Protein AF-A0A7S0NI97-F1 (afdb_monomer_lite)

Foldseek 3Di:
DDDDPPPVPDDPDPPPDQDFDDDVPDLLLLLLVLLLLLLVLLLQLLVLQFFPVQVVDLVSVVPRHLVSNVRSLVSNLSSLVSLLVVLVCCLVDDPDPVCLVVVCVVQVLFDDDDPDTFGDQRPDDDQGPDPPDPDDPPDVVVRVVCVDPVSSSVVVRVRCVVRPPLLNLLSVLSNVLSVLLSQLSVLQVLQSVVSVCCSPVDCVRPPDDPVNCCVRHQPSQLSSLVSQLVSLLSNLCSQVVHNDDDPDDDDLSNLLSVLSNLLSVLSNQLSDDDDLVVLCVVCVVPPRTHSNNVSSVSRRNVSSVSSNVSSSSSSSVVSVVVVVVVVVVVVVVVVVVVVVVVVPPPDD

Radius of gyration: 26.74 Å; chains: 1; bounding box: 65×45×93 Å

pLDDT: mean 77.55, std 21.72, range [31.81, 98.25]

Organism: Micromonas pusilla (NCBI:txid38833)

Secondary structure (DSSP, 8-state):
---SSSTTTT-------------TT-HHHHHHHHHHHHHHHHHHHHHHTTBHHHHHSHHHIIIIIIHHHHHHHHHHHHHHHHHHHHHHHHHHSPPPHHHHHHHHHHTT--EEETTEEE-----S-TTSSSSS-S----SHHHHTT--SHHHHHHHHHHHHHHH-HHHHHHHHHHHHHHHHHHHHHHHHHHHHHHHHHHHHHHHHHS---HHHHIIIIIHHHHHHHHHHHHHHHHHHHHHHT-SSPPSS--SHHHHHHHHHHHHHHHHHHHTSPPPHHHHHHHHTTSTTB-TTTHHIIIIIIHHHHHHHHHHHHHHHHHHHHHHHHHHHHHHHHHHHHHHHHHTTSS--

Structure (mmCIF, N/CA/C/O backbone):
data_AF-A0A7S0NI97-F1
#
_entry.id   AF-A0A7S0NI97-F1
#
loop_
_atom_site.group_PDB
_atom_site.id
_atom_site.type_symbol
_atom_site.label_atom_id
_atom_site.label_alt_id
_atom_site.label_comp_id
_atom_site.label_asym_id
_atom_site.label_entity_id
_atom_site.label_seq_id
_atom_site.pdbx_PDB_ins_code
_atom_site.Cartn_x
_atom_site.Cartn_y
_atom_site.Cartn_z
_atom_site.occupancy
_atom_site.B_iso_or_equiv
_atom_site.auth_seq_id
_atom_site.auth_comp_id
_atom_site.auth_asym_id
_atom_site.auth_atom_id
_atom_site.pdbx_PDB_model_num
ATOM 1 N N . ASP A 1 1 ? 22.851 26.887 -41.143 1.00 47.03 1 ASP A N 1
ATOM 2 C CA . ASP A 1 1 ? 23.477 26.498 -39.860 1.00 47.03 1 ASP A CA 1
ATOM 3 C C . ASP A 1 1 ? 22.814 27.121 -38.632 1.00 47.03 1 ASP A C 1
ATOM 5 O O . ASP A 1 1 ? 23.468 27.365 -37.626 1.00 47.03 1 ASP A O 1
ATOM 9 N N . HIS A 1 2 ? 21.494 27.302 -38.673 1.00 48.66 2 HIS A N 1
ATOM 10 C CA . HIS A 1 2 ? 20.658 27.697 -37.541 1.00 48.66 2 HIS A CA 1
ATOM 11 C C . HIS A 1 2 ? 19.305 26.981 -37.667 1.00 48.66 2 HIS A C 1
ATOM 13 O O . HIS A 1 2 ? 18.900 26.697 -38.794 1.00 48.66 2 HIS A O 1
ATOM 19 N N . ASP A 1 3 ? 18.671 26.737 -36.515 1.00 40.38 3 ASP A N 1
ATOM 20 C CA . ASP A 1 3 ? 17.249 26.389 -36.311 1.00 40.38 3 ASP A CA 1
ATOM 21 C C . ASP A 1 3 ? 16.830 24.914 -36.135 1.00 40.38 3 ASP A C 1
ATOM 23 O O . ASP A 1 3 ? 15.856 24.492 -36.743 1.00 40.38 3 ASP A O 1
ATOM 27 N N . ASP A 1 4 ? 17.461 24.155 -35.225 1.00 46.88 4 ASP A N 1
ATOM 28 C CA . ASP A 1 4 ? 16.858 22.903 -34.691 1.00 46.88 4 ASP A CA 1
ATOM 29 C C . ASP A 1 4 ? 16.666 22.887 -33.151 1.00 46.88 4 ASP A C 1
ATOM 31 O O . ASP A 1 4 ? 16.148 21.917 -32.601 1.00 46.88 4 ASP A O 1
ATOM 35 N N . ASP A 1 5 ? 17.021 23.961 -32.430 1.00 48.59 5 ASP A N 1
ATOM 36 C CA . ASP A 1 5 ? 16.966 24.006 -30.951 1.00 48.59 5 ASP A CA 1
ATOM 37 C C . ASP A 1 5 ? 15.702 24.678 -30.362 1.00 48.59 5 ASP A C 1
ATOM 39 O O . ASP A 1 5 ? 15.541 24.724 -29.139 1.00 48.59 5 ASP A O 1
ATOM 43 N N . ASP A 1 6 ? 14.779 25.191 -31.186 1.00 45.88 6 ASP A N 1
ATOM 44 C CA . ASP A 1 6 ? 13.609 25.952 -30.700 1.00 45.88 6 ASP A CA 1
ATOM 45 C C . ASP A 1 6 ? 12.295 25.148 -30.588 1.00 45.88 6 ASP A C 1
ATOM 47 O O . ASP A 1 6 ? 11.313 25.655 -30.039 1.00 45.88 6 ASP A O 1
ATOM 51 N N . ASP A 1 7 ? 12.261 23.872 -30.990 1.00 47.66 7 ASP A N 1
ATOM 52 C CA . ASP A 1 7 ? 11.005 23.096 -31.048 1.00 47.66 7 ASP A CA 1
ATOM 53 C C . ASP A 1 7 ? 10.604 22.410 -29.717 1.00 47.66 7 ASP A C 1
ATOM 55 O O . ASP A 1 7 ? 9.499 21.885 -29.562 1.00 47.66 7 ASP A O 1
ATOM 59 N N . ASP A 1 8 ? 11.463 22.458 -28.691 1.00 47.50 8 ASP A N 1
ATOM 60 C CA . ASP A 1 8 ? 11.150 21.916 -27.357 1.00 47.50 8 ASP A CA 1
ATOM 61 C C . ASP A 1 8 ? 10.457 22.933 -26.423 1.00 47.50 8 ASP A C 1
ATOM 63 O O . ASP A 1 8 ? 9.986 22.569 -25.339 1.00 47.50 8 ASP A O 1
ATOM 67 N N . ARG A 1 9 ? 10.334 24.209 -26.824 1.00 44.94 9 ARG A N 1
ATOM 68 C CA . ARG A 1 9 ? 9.863 25.299 -25.942 1.00 44.94 9 ARG A CA 1
ATOM 69 C C . ARG A 1 9 ? 8.350 25.516 -25.885 1.00 44.94 9 ARG A C 1
ATOM 71 O O . ARG A 1 9 ? 7.898 26.308 -25.060 1.00 44.94 9 ARG A O 1
ATOM 78 N N . ALA A 1 10 ? 7.551 24.802 -26.677 1.00 43.19 10 ALA A N 1
ATOM 79 C CA . ALA A 1 10 ? 6.102 25.026 -26.745 1.00 43.19 10 ALA A CA 1
ATOM 80 C C . ALA A 1 10 ? 5.252 23.766 -26.529 1.00 43.19 10 ALA A C 1
ATOM 82 O O . ALA A 1 10 ? 4.116 23.698 -27.000 1.00 43.19 10 ALA A O 1
ATOM 83 N N . ARG A 1 11 ? 5.745 22.753 -25.800 1.00 50.72 11 ARG A N 1
ATOM 84 C CA . ARG A 1 11 ? 4.844 21.674 -25.371 1.00 50.72 11 ARG A CA 1
ATOM 85 C C . ARG A 1 11 ? 3.891 22.240 -24.313 1.00 50.72 11 ARG A C 1
ATOM 87 O O . ARG A 1 11 ? 4.368 22.643 -23.251 1.00 50.72 11 ARG A O 1
ATOM 94 N N . PRO A 1 12 ? 2.569 22.288 -24.575 1.00 50.31 12 PRO A N 1
ATOM 95 C CA . PRO A 1 12 ? 1.609 22.749 -23.581 1.00 50.31 12 PRO A CA 1
ATOM 96 C C . PRO A 1 12 ? 1.782 21.923 -22.302 1.00 50.31 12 PRO A C 1
ATOM 98 O O . PRO A 1 12 ? 2.199 20.759 -22.396 1.00 50.31 12 PRO A O 1
ATOM 101 N N . PRO A 1 13 ? 1.487 22.492 -21.115 1.00 54.94 13 PRO A N 1
ATOM 102 C CA . PRO A 1 13 ? 1.558 21.745 -19.868 1.00 54.94 13 PRO A CA 1
ATOM 103 C C . PRO A 1 13 ? 0.791 20.443 -20.072 1.00 54.94 13 PRO A C 1
ATOM 105 O O . PRO A 1 13 ? -0.404 20.466 -20.375 1.00 54.94 13 PRO A O 1
ATOM 108 N N . ARG A 1 14 ? 1.506 19.311 -20.015 1.00 59.03 14 ARG A N 1
ATOM 109 C CA . ARG A 1 14 ? 0.897 17.995 -20.189 1.00 59.03 14 ARG A CA 1
ATOM 110 C C . ARG A 1 14 ? -0.131 17.864 -19.080 1.00 59.03 14 ARG A C 1
ATOM 112 O O . ARG A 1 14 ? 0.229 17.659 -17.924 1.00 59.03 14 ARG A O 1
ATOM 119 N N . VAL A 1 15 ? -1.401 18.037 -19.429 1.00 67.50 15 VAL A N 1
ATOM 120 C CA . VAL A 1 15 ? -2.501 17.727 -18.528 1.00 67.50 15 VAL A CA 1
ATOM 121 C C . VAL A 1 15 ? -2.309 16.262 -18.161 1.00 67.50 15 VAL A C 1
ATOM 123 O O . VAL A 1 15 ? -2.262 15.410 -19.052 1.00 67.50 15 VAL A O 1
ATOM 126 N N . LEU A 1 16 ? -2.108 15.993 -16.869 1.00 69.38 16 LEU A N 1
ATOM 127 C CA . LEU A 1 16 ? -1.985 14.643 -16.327 1.00 69.38 16 LEU A CA 1
ATOM 128 C C . LEU A 1 16 ? -3.289 13.903 -16.625 1.00 69.38 16 LEU A C 1
ATOM 130 O O .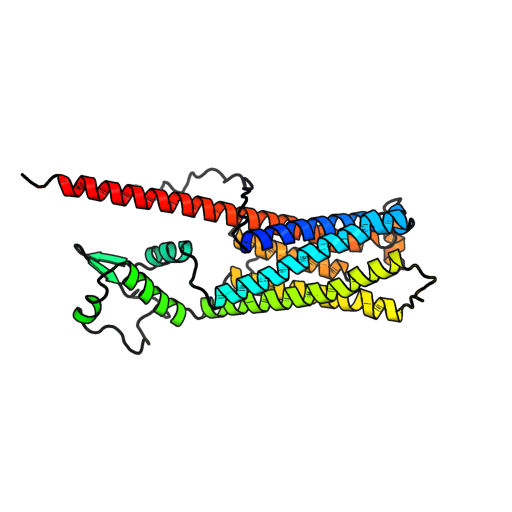 LEU A 1 16 ? -4.267 13.993 -15.888 1.00 69.38 16 LEU A O 1
ATOM 134 N N . THR A 1 17 ? -3.316 13.219 -17.760 1.00 83.62 17 THR A N 1
ATOM 135 C CA . THR A 1 17 ? -4.417 12.357 -18.159 1.00 83.62 17 THR A CA 1
ATOM 136 C C . THR A 1 17 ? -4.076 10.979 -17.634 1.00 83.62 17 THR A C 1
ATOM 138 O O . THR A 1 17 ? -3.210 10.295 -18.174 1.00 83.62 17 THR A O 1
ATOM 141 N N . LEU A 1 18 ? -4.712 10.599 -16.525 1.00 86.88 18 LEU A N 1
ATOM 142 C CA . LEU A 1 18 ? -4.593 9.249 -15.987 1.00 86.88 18 LEU A CA 1
ATOM 143 C C . LEU A 1 18 ? -5.024 8.256 -17.065 1.00 86.88 18 LEU A C 1
ATOM 145 O O . LEU A 1 18 ? -6.133 8.333 -17.594 1.00 86.88 18 LEU A O 1
ATOM 149 N N . ARG A 1 19 ? -4.119 7.337 -17.392 1.00 90.25 19 ARG A N 1
ATOM 150 C CA . ARG A 1 19 ? -4.361 6.278 -18.371 1.00 90.25 19 ARG A CA 1
ATOM 151 C C . ARG A 1 19 ? -4.613 4.974 -17.648 1.00 90.25 19 ARG A C 1
ATOM 153 O O . ARG A 1 19 ? -3.983 4.691 -16.632 1.00 90.25 19 ARG A O 1
ATOM 160 N N . TRP A 1 20 ? -5.524 4.187 -18.199 1.00 94.00 20 TRP A N 1
ATOM 161 C CA . TRP A 1 20 ? -5.874 2.873 -17.691 1.00 94.00 20 TRP A CA 1
ATOM 162 C C . TRP A 1 20 ? -5.715 1.845 -18.804 1.00 94.00 20 TRP A C 1
ATOM 164 O O . TRP A 1 20 ? -6.108 2.095 -19.943 1.00 94.00 20 TRP A O 1
ATOM 174 N N . CYS A 1 21 ? -5.166 0.684 -18.468 1.00 92.00 21 CYS A N 1
ATOM 175 C CA . CYS A 1 21 ? -5.071 -0.455 -19.369 1.00 92.00 21 CYS A CA 1
ATOM 176 C C . CYS A 1 21 ? -5.444 -1.740 -18.623 1.00 92.00 21 CYS A C 1
ATOM 178 O O . CYS A 1 21 ? -5.332 -1.811 -17.397 1.00 92.00 21 CYS A O 1
ATOM 180 N N . TRP A 1 22 ? -5.893 -2.748 -19.366 1.00 94.94 22 TRP A N 1
ATOM 181 C CA . TRP A 1 22 ? -6.107 -4.101 -18.858 1.00 94.94 22 TRP A CA 1
ATOM 182 C C . TRP A 1 22 ? -5.036 -5.008 -19.457 1.00 94.94 22 TRP A C 1
ATOM 184 O O . TRP A 1 22 ? -5.085 -5.307 -20.647 1.00 94.94 22 TRP A O 1
ATOM 194 N N . LEU A 1 23 ? -4.070 -5.427 -18.639 1.00 91.31 23 LEU A N 1
ATOM 195 C CA . LEU A 1 23 ? -2.974 -6.312 -19.044 1.00 91.31 23 LEU A CA 1
ATOM 196 C C . LEU A 1 23 ? -2.967 -7.543 -18.144 1.00 91.31 23 LEU A C 1
ATOM 198 O O . LEU A 1 23 ? -2.124 -7.701 -17.268 1.00 91.31 23 LEU A O 1
ATOM 202 N N . LEU A 1 24 ? -3.952 -8.415 -18.351 1.00 93.44 24 LEU A N 1
ATOM 203 C CA . LEU A 1 24 ? -4.168 -9.588 -17.497 1.00 93.44 24 LEU A CA 1
ATOM 204 C C . LEU A 1 24 ? -3.008 -10.597 -17.551 1.00 93.44 24 LEU A C 1
ATOM 206 O O . LEU A 1 24 ? -2.875 -11.415 -16.645 1.00 93.44 24 LEU A O 1
ATOM 210 N N . GLU A 1 25 ? -2.175 -10.535 -18.590 1.00 91.19 25 GLU A N 1
ATOM 211 C CA . GLU A 1 25 ? -0.994 -11.388 -18.749 1.00 91.19 25 GLU A CA 1
ATOM 212 C C . GLU A 1 25 ? 0.261 -10.818 -18.066 1.00 91.19 25 GLU A C 1
ATOM 214 O O . GLU A 1 25 ? 1.208 -11.568 -17.836 1.00 91.19 25 GLU A O 1
ATOM 219 N N . ASP A 1 26 ? 0.286 -9.526 -17.711 1.00 88.19 26 ASP A N 1
ATOM 220 C CA . ASP A 1 26 ? 1.450 -8.888 -17.087 1.00 88.19 26 ASP A CA 1
ATOM 221 C C . ASP A 1 26 ? 1.375 -8.985 -15.549 1.00 88.19 26 ASP A C 1
ATOM 223 O O . ASP A 1 26 ? 0.491 -8.388 -14.922 1.00 88.19 26 ASP A O 1
ATOM 227 N N . PRO A 1 27 ? 2.323 -9.678 -14.887 1.00 92.44 27 PRO A N 1
ATOM 228 C CA . PRO A 1 27 ? 2.386 -9.727 -13.428 1.00 92.44 27 PRO A CA 1
ATOM 229 C C . PRO A 1 27 ? 2.498 -8.344 -12.770 1.00 92.44 27 PRO A C 1
ATOM 231 O O . PRO A 1 27 ? 1.997 -8.149 -11.663 1.00 92.44 27 PRO A O 1
ATOM 234 N N . SER A 1 28 ? 3.138 -7.376 -13.431 1.00 91.38 28 SER A N 1
ATOM 235 C CA . SER A 1 28 ? 3.320 -6.009 -12.921 1.00 91.38 28 SER A CA 1
ATOM 236 C C . SER A 1 28 ? 1.986 -5.274 -12.808 1.00 91.38 28 SER A C 1
ATOM 238 O O . SER A 1 28 ? 1.762 -4.531 -11.849 1.00 91.38 28 SER A O 1
ATOM 240 N N . TRP A 1 29 ? 1.075 -5.532 -13.750 1.00 94.81 29 TRP A N 1
ATOM 241 C CA . TRP A 1 29 ? -0.283 -5.005 -13.717 1.00 94.81 29 TRP A CA 1
ATOM 242 C C . TRP A 1 29 ? -1.060 -5.565 -12.521 1.00 94.81 29 TRP A C 1
ATOM 244 O O . TRP A 1 29 ? -1.673 -4.798 -11.779 1.00 94.81 29 TRP A O 1
ATOM 254 N N . TRP A 1 30 ? -0.954 -6.872 -12.256 1.00 97.25 30 TRP A N 1
ATOM 255 C CA . TRP A 1 30 ? -1.574 -7.492 -11.078 1.00 97.25 30 TRP A CA 1
ATOM 256 C C . TRP A 1 30 ? -1.017 -6.954 -9.761 1.00 97.25 30 TRP A C 1
ATOM 258 O O . TRP A 1 30 ? -1.787 -6.728 -8.832 1.00 97.25 30 TRP A O 1
ATOM 268 N N . VAL A 1 31 ? 0.292 -6.687 -9.674 1.00 96.25 31 VAL A N 1
ATOM 269 C CA . VAL A 1 31 ? 0.883 -6.015 -8.503 1.00 96.25 31 VAL A CA 1
ATOM 270 C C . VAL A 1 31 ? 0.214 -4.657 -8.272 1.00 96.25 31 VAL A C 1
ATOM 272 O O . VAL A 1 31 ? -0.264 -4.394 -7.168 1.00 96.25 31 VAL A O 1
ATOM 275 N N . ALA A 1 32 ? 0.143 -3.813 -9.306 1.00 96.38 32 ALA A N 1
ATOM 276 C CA . ALA A 1 32 ? -0.454 -2.481 -9.210 1.00 96.38 32 ALA A CA 1
ATOM 277 C C . ALA A 1 32 ? -1.950 -2.541 -8.857 1.00 96.38 32 ALA A C 1
ATOM 279 O O . ALA A 1 32 ? -2.414 -1.828 -7.967 1.00 96.38 32 ALA A O 1
ATOM 280 N N . PHE A 1 33 ? -2.700 -3.432 -9.506 1.00 97.69 33 PHE A N 1
ATOM 281 C CA . PHE A 1 33 ? -4.128 -3.614 -9.268 1.00 97.69 33 PHE A CA 1
ATOM 282 C C . PHE A 1 33 ? -4.420 -4.138 -7.855 1.00 97.69 33 PHE A C 1
ATOM 284 O O . PHE A 1 33 ? -5.284 -3.607 -7.160 1.00 97.69 33 PHE A O 1
ATOM 291 N N . CYS A 1 34 ? -3.682 -5.145 -7.383 1.00 98.19 34 CYS A N 1
ATOM 292 C CA . CYS A 1 34 ? -3.865 -5.677 -6.037 1.00 98.19 34 CYS A CA 1
ATOM 293 C C . CYS A 1 34 ? -3.461 -4.664 -4.953 1.00 98.19 34 CYS A C 1
ATOM 295 O O . CYS A 1 34 ? -4.138 -4.593 -3.926 1.00 98.19 34 CYS A O 1
ATOM 297 N N . TYR A 1 35 ? -2.431 -3.835 -5.174 1.00 97.88 35 TYR A N 1
ATOM 298 C CA . TYR A 1 35 ? -2.136 -2.709 -4.279 1.00 97.88 35 TYR A CA 1
ATOM 299 C C . TYR A 1 35 ? -3.235 -1.641 -4.297 1.00 97.88 35 TYR A C 1
ATOM 301 O O . TYR A 1 35 ? -3.584 -1.119 -3.235 1.00 97.88 35 TYR A O 1
ATOM 309 N N . LEU A 1 36 ? -3.846 -1.367 -5.453 1.00 98.12 36 LEU A N 1
ATOM 310 C CA . LEU A 1 36 ? -4.986 -0.456 -5.560 1.00 98.12 36 LEU A CA 1
ATOM 311 C C . LEU A 1 36 ? -6.189 -0.964 -4.752 1.00 98.12 36 LEU A C 1
ATOM 313 O O . LEU A 1 36 ? -6.710 -0.249 -3.901 1.00 98.12 36 LEU A O 1
ATOM 317 N N . VAL A 1 37 ? -6.597 -2.219 -4.957 1.00 98.06 37 VAL A N 1
ATOM 318 C CA . VAL A 1 37 ? -7.689 -2.842 -4.185 1.00 98.06 37 VAL A CA 1
ATOM 319 C C . VAL A 1 37 ? -7.347 -2.872 -2.693 1.00 98.06 37 VAL A C 1
ATOM 321 O O . VAL A 1 37 ? -8.186 -2.549 -1.851 1.00 98.06 37 VAL A O 1
ATOM 324 N N . GLY A 1 38 ? -6.096 -3.209 -2.369 1.00 97.62 38 GLY A N 1
ATOM 325 C CA . GLY A 1 38 ? -5.572 -3.229 -1.009 1.00 97.62 38 GLY A CA 1
ATOM 326 C C . GLY A 1 38 ? -5.723 -1.892 -0.291 1.00 97.62 38 GLY A C 1
ATOM 327 O O . GLY A 1 38 ? -6.320 -1.811 0.783 1.00 97.62 38 GLY A O 1
ATOM 328 N N . SER A 1 39 ? -5.214 -0.837 -0.921 1.00 97.88 39 SER A N 1
ATOM 329 C CA . SER A 1 39 ? -5.226 0.526 -0.389 1.00 97.88 39 SER A CA 1
ATOM 330 C C . SER A 1 39 ? -6.635 1.115 -0.282 1.00 97.88 39 SER A C 1
ATOM 332 O O . SER A 1 39 ? -6.940 1.736 0.732 1.00 97.88 39 SER A O 1
ATOM 334 N N . VAL A 1 40 ? -7.535 0.850 -1.234 1.00 98.25 40 VAL A N 1
ATOM 335 C CA . VAL A 1 40 ? -8.951 1.257 -1.126 1.00 98.25 40 VAL A CA 1
ATOM 336 C C . VAL A 1 40 ? -9.648 0.561 0.046 1.00 98.25 40 VAL A C 1
ATOM 338 O O . VAL A 1 40 ? -10.373 1.210 0.806 1.00 98.25 40 VAL A O 1
ATOM 341 N N . GLY A 1 41 ? -9.406 -0.741 0.239 1.00 97.62 41 GLY A N 1
ATOM 342 C CA . GLY A 1 41 ? -9.945 -1.489 1.379 1.00 97.62 41 GLY A CA 1
ATOM 343 C C . GLY A 1 41 ? -9.474 -0.914 2.716 1.00 97.62 41 GLY A C 1
ATOM 344 O O . GLY A 1 41 ? -10.287 -0.650 3.603 1.00 97.62 41 GLY A O 1
ATOM 345 N N . PHE A 1 42 ? -8.176 -0.625 2.833 1.00 97.12 42 PHE A N 1
ATOM 346 C CA . PHE A 1 42 ? -7.604 0.010 4.021 1.00 97.12 42 PHE A CA 1
ATOM 347 C C . PHE A 1 42 ? -8.113 1.432 4.255 1.00 97.12 42 PHE A C 1
ATOM 349 O O . PHE A 1 42 ? -8.414 1.780 5.394 1.00 97.12 42 PHE A O 1
ATOM 356 N N . ALA A 1 43 ? -8.264 2.243 3.205 1.00 97.81 43 ALA A N 1
ATOM 357 C CA . ALA A 1 43 ? -8.838 3.579 3.324 1.00 97.81 43 ALA A CA 1
ATOM 358 C C . ALA A 1 43 ? -10.282 3.507 3.839 1.00 97.81 43 ALA A C 1
ATOM 360 O O . ALA A 1 43 ? -10.655 4.246 4.745 1.00 97.81 43 ALA A O 1
ATOM 361 N N . THR A 1 44 ? -11.076 2.578 3.308 1.00 97.69 44 THR A N 1
ATOM 362 C CA . THR A 1 44 ? -12.471 2.396 3.726 1.00 97.69 44 THR A CA 1
ATOM 363 C C . THR A 1 44 ? -12.555 1.989 5.198 1.00 97.69 44 THR A C 1
ATOM 365 O O . THR A 1 44 ? -13.255 2.647 5.965 1.00 97.69 44 THR A O 1
ATOM 368 N N . GLY A 1 45 ? -11.778 0.983 5.618 1.00 96.56 45 GLY A N 1
ATOM 369 C CA . GLY A 1 45 ? -11.750 0.547 7.017 1.00 96.56 45 GLY A CA 1
ATOM 370 C C . GLY A 1 45 ? -11.237 1.630 7.972 1.00 96.56 45 GLY A C 1
ATOM 371 O O . GLY A 1 45 ? -11.828 1.873 9.023 1.00 96.56 45 GLY A O 1
ATOM 372 N N . ALA A 1 46 ? -10.188 2.359 7.583 1.00 96.06 46 ALA A N 1
ATOM 373 C CA . ALA A 1 46 ? -9.641 3.454 8.380 1.00 96.06 46 ALA A CA 1
ATOM 374 C C . ALA A 1 46 ? -10.620 4.621 8.530 1.00 96.06 46 ALA A C 1
ATOM 376 O O . ALA A 1 46 ? -10.773 5.160 9.626 1.00 96.06 46 ALA A O 1
ATOM 377 N N . LEU A 1 47 ? -11.325 4.987 7.459 1.00 96.50 47 LEU A N 1
ATOM 378 C CA . LEU A 1 47 ? -12.367 6.004 7.519 1.00 96.50 47 LEU A CA 1
ATOM 379 C C . LEU A 1 47 ? -13.510 5.562 8.439 1.00 96.50 47 LEU A C 1
ATOM 381 O O . LEU A 1 47 ? -13.948 6.343 9.278 1.00 96.50 47 LEU A O 1
ATOM 385 N N . ALA A 1 48 ? -13.950 4.308 8.329 1.00 96.56 48 ALA A N 1
ATOM 386 C CA . ALA A 1 48 ? -15.003 3.752 9.173 1.00 96.56 48 ALA A CA 1
ATOM 387 C C . ALA A 1 48 ? -14.626 3.797 10.668 1.00 96.56 48 ALA A C 1
ATOM 389 O O . ALA A 1 48 ? -15.422 4.261 11.484 1.00 96.56 48 ALA A O 1
ATOM 390 N N . SER A 1 49 ? -13.373 3.460 11.003 1.00 94.56 49 SER A N 1
ATOM 391 C CA . SER A 1 49 ? -12.840 3.505 12.378 1.00 94.56 49 SER A CA 1
ATOM 392 C C . SER A 1 49 ? -12.819 4.908 13.010 1.00 94.56 49 SER A C 1
ATOM 394 O O . SER A 1 49 ? -12.636 5.060 14.219 1.00 94.56 49 SER A O 1
ATOM 396 N N . CYS A 1 50 ? -13.020 5.963 12.211 1.00 95.12 50 CYS A N 1
ATOM 397 C CA . CYS A 1 50 ? -13.101 7.333 12.712 1.00 95.12 50 CYS A CA 1
ATOM 398 C C . CYS A 1 50 ? -14.464 7.663 13.340 1.00 95.12 50 CYS A C 1
ATOM 400 O O . CYS A 1 50 ? -14.571 8.679 14.029 1.00 95.12 50 CYS A O 1
ATOM 402 N N . PHE A 1 51 ? -15.498 6.841 13.132 1.00 96.19 51 PHE A N 1
ATOM 403 C CA . PHE A 1 51 ? -16.862 7.110 13.591 1.00 96.19 51 PHE A CA 1
ATOM 404 C C . PHE A 1 51 ? -17.234 6.244 14.797 1.00 96.19 51 PHE A C 1
ATOM 406 O O . PHE A 1 51 ? -17.214 5.019 14.717 1.00 96.19 51 PHE A O 1
ATOM 413 N N . ALA A 1 52 ? -17.668 6.873 15.894 1.00 93.88 52 ALA A N 1
ATOM 414 C CA . ALA A 1 52 ? -18.048 6.171 17.124 1.00 93.88 52 ALA A CA 1
ATOM 415 C C . ALA A 1 52 ? -19.156 5.135 16.880 1.00 93.88 52 ALA A C 1
ATOM 417 O O . ALA A 1 52 ? -19.042 3.998 17.312 1.00 93.88 52 ALA A O 1
ATOM 418 N N . ARG A 1 53 ? -20.165 5.482 16.066 1.00 95.00 53 ARG A N 1
ATOM 419 C CA . ARG A 1 53 ? -21.261 4.562 15.708 1.00 95.00 53 ARG A CA 1
ATOM 420 C C . ARG A 1 53 ? -20.786 3.258 15.069 1.00 95.00 53 ARG A C 1
ATOM 422 O O . ARG A 1 53 ? -21.444 2.246 15.251 1.00 95.00 53 ARG A O 1
ATOM 429 N N . VAL A 1 54 ? -19.695 3.294 14.302 1.00 95.12 54 VAL A N 1
ATOM 430 C CA . VAL A 1 54 ? -19.138 2.089 13.673 1.00 95.12 54 VAL A CA 1
ATOM 431 C C . VAL A 1 54 ? -18.395 1.250 14.703 1.00 95.12 54 VAL A C 1
ATOM 433 O O . VAL A 1 54 ? -18.520 0.036 14.686 1.00 95.12 54 VAL A O 1
ATOM 436 N N . VAL A 1 55 ? -17.638 1.888 15.596 1.00 91.31 55 VAL A N 1
ATOM 437 C CA . VAL A 1 55 ? -16.835 1.198 16.617 1.00 91.31 55 VAL A CA 1
ATOM 438 C C . VAL A 1 55 ? -17.710 0.592 17.722 1.00 91.31 55 VAL A C 1
ATOM 440 O O . VAL A 1 55 ? -17.378 -0.467 18.249 1.00 91.31 55 VAL A O 1
ATOM 443 N N . ASP A 1 56 ? -18.824 1.245 18.060 1.00 93.00 56 ASP A N 1
ATOM 444 C CA . ASP A 1 56 ? -19.721 0.830 19.144 1.00 93.00 56 ASP A CA 1
ATOM 445 C C . ASP A 1 56 ? -20.700 -0.285 18.723 1.00 93.00 56 ASP A C 1
ATOM 447 O O . ASP A 1 56 ? -21.129 -1.079 19.561 1.00 93.00 56 ASP A O 1
ATOM 451 N N . ASP A 1 57 ? -21.062 -0.359 17.438 1.00 94.50 57 ASP A N 1
ATOM 452 C CA . ASP A 1 57 ? -21.931 -1.405 16.891 1.00 94.50 57 ASP A CA 1
ATOM 453 C C . ASP A 1 57 ? -21.095 -2.545 16.298 1.00 94.50 57 ASP A C 1
ATOM 455 O O . ASP A 1 57 ? -20.364 -2.366 15.326 1.00 94.50 57 ASP A O 1
ATOM 459 N N . ARG A 1 58 ? -21.233 -3.750 16.862 1.00 92.31 58 ARG A N 1
ATOM 460 C CA . ARG A 1 58 ? -20.472 -4.939 16.455 1.00 92.31 58 ARG A CA 1
ATOM 461 C C . ARG A 1 58 ? -20.651 -5.279 14.974 1.00 92.31 58 ARG A C 1
ATOM 463 O O . ARG A 1 58 ? -19.671 -5.659 14.327 1.00 92.31 58 ARG A O 1
ATOM 470 N N . ASP A 1 59 ? -21.869 -5.172 14.450 1.00 94.75 59 ASP A N 1
ATOM 471 C CA . ASP A 1 59 ? -22.154 -5.556 13.065 1.00 94.75 59 ASP A CA 1
ATOM 472 C C . ASP A 1 59 ? -21.575 -4.520 12.098 1.00 94.75 59 ASP A C 1
ATOM 474 O O . ASP A 1 59 ? -20.931 -4.879 11.106 1.00 94.75 59 ASP A O 1
ATOM 478 N N . ALA A 1 60 ? -21.706 -3.232 12.431 1.00 96.25 60 ALA A N 1
ATOM 479 C CA . ALA A 1 60 ? -21.075 -2.148 11.687 1.00 96.25 60 ALA A CA 1
ATOM 480 C C . ALA A 1 60 ? -19.541 -2.233 11.740 1.00 96.25 60 ALA A C 1
ATOM 482 O O . ALA A 1 60 ? -18.893 -2.095 10.702 1.00 96.25 60 ALA A O 1
ATOM 483 N N . TYR A 1 61 ? -18.955 -2.522 12.904 1.00 95.06 61 TYR A N 1
ATOM 484 C CA . TYR A 1 61 ? -17.516 -2.720 13.082 1.00 95.06 61 TYR A CA 1
ATOM 485 C C . TYR A 1 61 ? -16.995 -3.850 12.187 1.00 95.06 61 TYR A C 1
ATOM 487 O O . TYR A 1 61 ? -16.027 -3.683 11.440 1.00 95.06 61 TYR A O 1
ATOM 495 N N . LEU A 1 62 ? -17.670 -5.004 12.199 1.00 96.12 62 LEU A N 1
ATOM 496 C CA . LEU A 1 62 ? -17.283 -6.140 11.369 1.00 96.12 62 LEU A CA 1
ATOM 497 C C . LEU A 1 62 ? -17.416 -5.822 9.870 1.00 96.12 62 LEU A C 1
ATOM 499 O O . LEU A 1 62 ? -16.507 -6.132 9.093 1.00 96.12 62 LEU A O 1
ATOM 503 N N . ALA A 1 63 ? -18.530 -5.216 9.457 1.00 97.44 63 ALA A N 1
ATOM 504 C CA . ALA A 1 63 ? -18.849 -4.992 8.049 1.00 97.44 63 ALA A CA 1
ATOM 505 C C . ALA A 1 63 ? -18.073 -3.824 7.420 1.00 97.44 63 ALA A C 1
ATOM 507 O O . ALA A 1 63 ? -17.624 -3.939 6.281 1.00 97.44 63 ALA A O 1
ATOM 508 N N . LEU A 1 64 ? -17.919 -2.707 8.137 1.00 97.19 64 LEU A N 1
ATOM 509 C CA . LEU A 1 64 ? -17.384 -1.453 7.594 1.00 97.19 64 LEU A CA 1
ATOM 510 C C . LEU A 1 64 ? -15.915 -1.216 7.940 1.00 97.19 64 LEU A C 1
ATOM 512 O O . LEU A 1 64 ? -15.230 -0.526 7.190 1.00 97.19 64 LEU A O 1
ATOM 516 N N . GLU A 1 65 ? -15.414 -1.780 9.039 1.00 96.31 65 GLU A N 1
ATOM 517 C CA . GLU A 1 65 ? -14.013 -1.629 9.433 1.00 96.31 65 GLU A CA 1
ATOM 518 C C . GLU A 1 65 ? -13.213 -2.902 9.140 1.00 96.31 65 GLU A C 1
ATOM 520 O O . GLU A 1 65 ? -12.314 -2.910 8.294 1.00 96.31 65 GLU A O 1
ATOM 525 N N . VAL A 1 66 ? -13.562 -4.005 9.802 1.00 96.56 66 VAL A N 1
ATOM 526 C CA . VAL A 1 66 ? -12.760 -5.235 9.780 1.00 96.56 66 VAL A CA 1
ATOM 527 C C . VAL A 1 66 ? -12.763 -5.896 8.404 1.00 96.56 66 VAL A C 1
ATOM 529 O O . VAL A 1 66 ? -11.702 -6.276 7.909 1.00 96.56 66 VAL A O 1
ATOM 532 N N . THR A 1 67 ? -13.923 -6.032 7.758 1.00 97.44 67 THR A N 1
ATOM 533 C CA . THR A 1 67 ? -14.019 -6.704 6.451 1.00 97.44 67 THR A CA 1
ATOM 534 C C . THR A 1 67 ? -13.203 -5.979 5.371 1.00 97.44 67 THR A C 1
ATOM 536 O O . THR A 1 67 ? -12.401 -6.646 4.710 1.00 97.44 67 THR A O 1
ATOM 539 N N . PRO A 1 68 ? -13.282 -4.641 5.217 1.00 98.00 68 PRO A N 1
ATOM 540 C CA . PRO A 1 68 ? -12.399 -3.908 4.310 1.00 98.00 68 PRO A CA 1
ATOM 541 C C . PRO A 1 68 ? -10.911 -4.062 4.637 1.00 98.00 68 PRO A C 1
ATOM 543 O O . PRO A 1 68 ? -10.115 -4.254 3.715 1.00 98.00 68 PRO A O 1
ATOM 546 N N . TYR A 1 69 ? -10.521 -4.070 5.920 1.00 97.06 69 TYR A N 1
ATOM 547 C CA . TYR A 1 69 ? -9.135 -4.355 6.313 1.00 97.06 69 TYR A CA 1
ATOM 548 C C . TYR A 1 69 ? -8.690 -5.774 5.938 1.00 97.06 69 TYR A C 1
ATOM 550 O O . TYR A 1 69 ? -7.550 -5.969 5.512 1.00 97.06 69 TYR A O 1
ATOM 558 N N . VAL A 1 70 ? -9.563 -6.775 6.068 1.00 97.56 70 VAL A N 1
ATOM 559 C CA . VAL A 1 70 ? -9.265 -8.165 5.692 1.00 97.56 70 VAL A CA 1
ATOM 560 C C . VAL A 1 70 ? -9.129 -8.293 4.178 1.00 97.56 70 VAL A C 1
ATOM 562 O O . VAL A 1 70 ? -8.106 -8.791 3.710 1.00 97.56 70 VAL A O 1
ATOM 565 N N . VAL A 1 71 ? -10.108 -7.806 3.411 1.00 97.38 71 VAL A N 1
ATOM 566 C CA . VAL A 1 71 ? -10.104 -7.864 1.939 1.00 97.38 71 VAL A CA 1
ATOM 567 C C . VAL A 1 71 ? -8.914 -7.095 1.379 1.00 97.38 71 VAL A C 1
ATOM 569 O O . VAL A 1 71 ? -8.113 -7.655 0.626 1.00 97.38 71 VAL A O 1
ATOM 572 N N . GLY A 1 72 ? -8.751 -5.838 1.804 1.00 97.12 72 GLY A N 1
ATOM 573 C CA . GLY A 1 72 ? -7.619 -5.016 1.400 1.00 97.12 72 GLY A CA 1
ATOM 574 C C . GLY A 1 72 ? -6.299 -5.656 1.826 1.00 97.12 72 GLY A C 1
ATOM 575 O O . GLY A 1 72 ? -5.335 -5.726 1.067 1.00 97.12 72 GLY A O 1
ATOM 576 N N . GLY A 1 73 ? -6.293 -6.265 3.007 1.00 96.19 73 GLY A N 1
ATOM 577 C CA . GLY A 1 73 ? -5.175 -7.017 3.519 1.00 96.19 73 GLY A CA 1
ATOM 578 C C . GLY A 1 73 ? -4.747 -8.180 2.631 1.00 96.19 73 GLY A C 1
ATOM 579 O O . GLY A 1 73 ? -3.555 -8.306 2.346 1.00 96.19 73 GLY A O 1
ATOM 580 N N . VAL A 1 74 ? -5.680 -9.048 2.252 1.00 97.88 74 VAL A N 1
ATOM 581 C CA . VAL A 1 74 ? -5.411 -10.208 1.395 1.00 97.88 74 VAL A CA 1
ATOM 582 C C . VAL A 1 74 ? -4.910 -9.748 0.028 1.00 97.88 74 VAL A C 1
ATOM 584 O O . VAL A 1 74 ? -3.892 -10.258 -0.435 1.00 97.88 74 VAL A O 1
ATOM 587 N N . ALA A 1 75 ? -5.545 -8.736 -0.571 1.00 97.81 75 ALA A N 1
ATOM 588 C CA . ALA A 1 75 ? -5.097 -8.166 -1.841 1.00 97.81 75 ALA A CA 1
ATOM 589 C C . ALA A 1 75 ? -3.656 -7.630 -1.749 1.00 97.81 75 ALA A C 1
ATOM 591 O O . ALA A 1 75 ? -2.816 -7.960 -2.583 1.00 97.81 75 ALA A O 1
ATOM 592 N N . PHE A 1 76 ? -3.333 -6.887 -0.689 1.00 95.69 76 PHE A N 1
ATOM 593 C CA . PHE A 1 76 ? -1.990 -6.343 -0.472 1.00 95.69 76 PHE A CA 1
ATOM 594 C C . PHE A 1 76 ? -0.937 -7.448 -0.257 1.00 95.69 76 PHE A C 1
ATOM 596 O O . PHE A 1 76 ? 0.192 -7.327 -0.723 1.00 95.69 76 PHE A O 1
ATOM 603 N N . LEU A 1 77 ? -1.302 -8.561 0.394 1.00 97.56 77 LEU A N 1
ATOM 604 C CA . LEU A 1 77 ? -0.425 -9.730 0.532 1.00 97.56 77 LEU A CA 1
ATOM 605 C C . LEU A 1 77 ? -0.131 -10.382 -0.821 1.00 97.56 77 LEU A C 1
ATOM 607 O O . LEU A 1 77 ? 1.029 -10.666 -1.115 1.00 97.56 77 LEU A O 1
ATOM 611 N N . VAL A 1 78 ? -1.157 -10.575 -1.655 1.00 98.00 78 VAL A N 1
ATOM 612 C CA . VAL A 1 78 ? -0.979 -11.076 -3.025 1.00 98.00 78 VAL A CA 1
ATOM 613 C C . VAL A 1 78 ? -0.060 -10.140 -3.811 1.00 98.00 78 VAL A C 1
ATOM 615 O O . VAL A 1 78 ? 0.905 -10.610 -4.412 1.00 98.00 78 VAL A O 1
ATOM 618 N N . ALA A 1 79 ? -0.285 -8.825 -3.733 1.00 97.38 79 ALA A N 1
ATOM 619 C CA . ALA A 1 79 ? 0.553 -7.825 -4.389 1.00 97.38 79 ALA A CA 1
ATOM 620 C C . ALA A 1 79 ? 2.021 -7.903 -3.942 1.00 97.38 79 ALA A C 1
ATOM 622 O O . ALA A 1 79 ? 2.914 -7.898 -4.784 1.00 97.38 79 ALA A O 1
ATOM 623 N N . SER A 1 80 ? 2.295 -8.023 -2.638 1.00 96.75 80 SER A N 1
ATOM 624 C CA . SER A 1 80 ? 3.668 -8.120 -2.126 1.00 96.75 80 SER A CA 1
ATOM 625 C C . SER A 1 80 ? 4.351 -9.438 -2.489 1.00 96.75 80 SER A C 1
ATOM 627 O O . SER A 1 80 ? 5.531 -9.427 -2.833 1.00 96.75 80 SER A O 1
ATOM 629 N N . CYS A 1 81 ? 3.630 -10.563 -2.488 1.00 97.81 81 CYS A N 1
ATOM 630 C CA . CYS A 1 81 ? 4.159 -11.836 -2.984 1.00 97.81 81 CYS A CA 1
ATOM 631 C C . CYS A 1 81 ? 4.502 -11.756 -4.479 1.00 97.81 81 CYS A C 1
ATOM 633 O O . CYS A 1 81 ? 5.591 -12.166 -4.884 1.00 97.81 81 CYS A O 1
ATOM 635 N N . LEU A 1 82 ? 3.606 -11.183 -5.291 1.00 96.38 82 LEU A N 1
ATOM 636 C CA . LEU A 1 82 ? 3.852 -10.955 -6.714 1.00 96.38 82 LEU A CA 1
ATOM 637 C C . LEU A 1 82 ? 5.015 -9.984 -6.934 1.00 96.38 82 LEU A C 1
ATOM 639 O O . LEU A 1 82 ? 5.843 -10.243 -7.796 1.00 96.38 82 LEU A O 1
ATOM 643 N N . LEU A 1 83 ? 5.139 -8.923 -6.132 1.00 94.69 83 LEU A N 1
ATOM 644 C CA . LEU A 1 83 ? 6.250 -7.974 -6.211 1.00 94.69 83 LEU A CA 1
ATOM 645 C C . LEU A 1 83 ? 7.596 -8.643 -5.908 1.00 94.69 83 LEU A C 1
ATOM 647 O O . LEU A 1 83 ? 8.585 -8.367 -6.585 1.00 94.69 83 LEU A O 1
ATOM 651 N N . VAL A 1 84 ? 7.652 -9.533 -4.913 1.00 95.88 84 VAL A N 1
ATOM 652 C CA . VAL A 1 84 ? 8.855 -10.336 -4.643 1.00 95.88 84 VAL A CA 1
ATOM 653 C C . VAL A 1 84 ? 9.160 -11.246 -5.831 1.00 95.88 84 VAL A C 1
ATOM 655 O O . VAL A 1 84 ? 10.305 -11.301 -6.278 1.00 95.88 84 VAL A O 1
ATOM 658 N N . PHE A 1 85 ? 8.147 -11.921 -6.379 1.00 93.69 85 PHE A N 1
ATOM 659 C CA . PHE A 1 85 ? 8.300 -12.794 -7.542 1.00 93.69 85 PHE A CA 1
ATOM 660 C C . PHE A 1 85 ? 8.806 -12.034 -8.778 1.00 93.69 85 PHE A C 1
ATOM 662 O O . PHE A 1 85 ? 9.771 -12.466 -9.409 1.00 93.69 85 PHE A O 1
ATOM 669 N N . THR A 1 86 ? 8.220 -10.881 -9.107 1.00 90.06 86 THR A N 1
ATOM 670 C CA . THR A 1 86 ? 8.645 -10.061 -10.249 1.00 90.06 86 THR A CA 1
ATOM 671 C C . THR A 1 86 ? 10.025 -9.459 -10.026 1.00 90.06 86 THR A C 1
ATOM 673 O O . THR A 1 86 ? 10.836 -9.482 -10.947 1.00 90.06 86 THR A O 1
ATOM 676 N N . SER A 1 87 ? 10.354 -9.017 -8.807 1.00 89.12 87 SER A N 1
ATOM 677 C CA . SER A 1 87 ? 11.694 -8.511 -8.467 1.00 89.12 87 SER A CA 1
ATOM 678 C C . SER A 1 87 ? 12.758 -9.606 -8.558 1.00 89.12 87 SER A C 1
ATOM 680 O O . SER A 1 87 ? 13.860 -9.380 -9.062 1.00 89.12 87 SER A O 1
ATOM 682 N N . TYR A 1 88 ? 12.431 -10.818 -8.105 1.00 88.19 88 TYR A N 1
ATOM 683 C CA . TYR A 1 88 ? 13.302 -11.982 -8.229 1.00 88.19 88 TYR A CA 1
ATOM 684 C C . TYR A 1 88 ? 13.529 -12.331 -9.703 1.00 88.19 88 TYR A C 1
ATOM 686 O O . TYR A 1 88 ? 14.672 -12.386 -10.154 1.00 88.19 88 TYR A O 1
ATOM 694 N N . ASN A 1 89 ? 12.463 -12.465 -10.491 1.00 83.62 89 ASN A N 1
ATOM 695 C CA . ASN A 1 89 ? 12.582 -12.766 -11.916 1.00 83.62 89 ASN A CA 1
ATOM 696 C C . ASN A 1 89 ? 13.272 -11.646 -12.698 1.00 83.62 89 ASN A C 1
ATOM 698 O O . ASN A 1 89 ? 14.032 -11.944 -13.606 1.00 83.62 89 ASN A O 1
ATOM 702 N N . ALA A 1 90 ? 13.102 -10.376 -12.330 1.00 71.81 90 ALA A N 1
ATOM 703 C CA . ALA A 1 90 ? 13.833 -9.263 -12.937 1.00 71.81 90 ALA A CA 1
ATOM 704 C C . ALA A 1 90 ? 15.334 -9.298 -12.601 1.00 71.81 90 ALA A C 1
ATOM 706 O O . ALA A 1 90 ? 16.169 -8.895 -13.418 1.00 71.81 90 ALA A O 1
ATOM 707 N N . ARG A 1 91 ? 15.711 -9.818 -11.423 1.00 59.12 91 ARG A N 1
ATOM 708 C CA . ARG A 1 91 ? 17.116 -10.027 -11.046 1.00 59.12 91 ARG A CA 1
ATOM 709 C C . ARG A 1 91 ? 17.788 -11.065 -11.942 1.00 59.12 91 ARG A C 1
ATOM 711 O O . ARG A 1 91 ? 18.918 -10.823 -12.371 1.00 59.12 91 ARG A O 1
ATOM 718 N N . TYR A 1 92 ? 17.084 -12.155 -12.242 1.00 44.31 92 TYR A N 1
ATOM 719 C CA . TYR A 1 92 ? 17.565 -13.256 -13.086 1.00 44.31 92 TYR A CA 1
ATOM 720 C C . TYR A 1 92 ? 17.180 -13.115 -14.573 1.00 44.31 92 TYR A C 1
ATOM 722 O O . TYR A 1 92 ? 17.656 -13.880 -15.407 1.00 44.31 92 TYR A O 1
ATOM 730 N N . GLY A 1 93 ? 16.373 -12.108 -14.912 1.00 40.81 93 GLY A N 1
ATOM 731 C CA . GLY A 1 93 ? 15.835 -11.835 -16.239 1.00 40.81 93 GLY A CA 1
ATOM 732 C C . GLY A 1 93 ? 16.525 -10.681 -16.971 1.00 40.81 93 GLY A C 1
ATOM 733 O O . GLY A 1 93 ? 17.242 -9.837 -16.409 1.00 40.81 93 GLY A O 1
ATOM 734 N N . GLU A 1 94 ? 16.321 -10.662 -18.285 1.00 40.09 94 GLU A N 1
ATOM 735 C CA . GLU A 1 94 ? 16.871 -9.656 -19.186 1.00 40.09 94 GLU A CA 1
ATOM 736 C C . GLU A 1 94 ? 16.277 -8.252 -18.924 1.00 40.09 94 GLU A C 1
ATOM 738 O O . GLU A 1 94 ? 15.078 -8.145 -18.689 1.00 40.09 94 GLU A O 1
ATOM 743 N N . PRO A 1 95 ? 17.045 -7.145 -19.010 1.00 44.09 95 PRO A N 1
ATOM 744 C CA . PRO A 1 95 ? 16.482 -5.789 -18.924 1.00 44.09 95 PRO A CA 1
ATOM 745 C C . PRO A 1 95 ? 15.408 -5.546 -20.004 1.00 44.09 95 PRO A C 1
ATOM 747 O O . PRO A 1 95 ? 15.551 -6.032 -21.128 1.00 44.09 95 PRO A O 1
ATOM 750 N N . GLY A 1 96 ? 14.344 -4.799 -19.689 1.00 40.94 96 GLY A N 1
ATOM 751 C CA . GLY A 1 96 ? 13.226 -4.521 -20.607 1.00 40.94 96 GLY A CA 1
ATOM 752 C C . GLY A 1 96 ? 13.660 -3.847 -21.919 1.00 40.94 96 GLY A C 1
ATOM 753 O O . GLY A 1 96 ? 14.605 -3.059 -21.942 1.00 40.94 96 GLY A O 1
ATOM 754 N N . ARG A 1 97 ? 12.989 -4.169 -23.037 1.00 36.56 97 ARG A N 1
ATOM 755 C CA . ARG A 1 97 ? 13.358 -3.727 -24.404 1.00 36.56 97 ARG A CA 1
ATOM 756 C C . ARG A 1 97 ? 13.437 -2.201 -24.583 1.00 36.56 97 ARG A C 1
ATOM 758 O O . ARG A 1 97 ? 14.262 -1.744 -25.374 1.00 36.56 97 ARG A O 1
ATOM 765 N N . ALA A 1 98 ? 12.630 -1.427 -23.857 1.00 34.50 98 ALA A N 1
ATOM 766 C CA . ALA A 1 98 ? 12.595 0.036 -23.953 1.00 34.50 98 ALA A CA 1
ATOM 767 C C . ALA A 1 98 ? 13.893 0.696 -23.443 1.00 34.50 98 ALA A C 1
ATOM 769 O O . ALA A 1 98 ? 14.465 1.555 -24.122 1.00 34.50 98 ALA A O 1
ATOM 770 N N . ASP A 1 99 ? 14.442 0.205 -22.325 1.00 41.88 99 ASP A N 1
ATOM 771 C CA . ASP A 1 99 ? 15.736 0.660 -21.798 1.00 41.88 99 ASP A CA 1
ATOM 772 C C . ASP A 1 99 ? 16.893 0.269 -22.740 1.00 41.88 99 ASP A C 1
ATOM 774 O O . ASP A 1 99 ? 17.844 1.032 -22.900 1.00 41.88 99 ASP A O 1
ATOM 778 N N . ARG A 1 100 ? 16.783 -0.860 -23.466 1.00 46.38 100 ARG A N 1
ATOM 779 C CA . ARG A 1 100 ? 17.805 -1.310 -24.440 1.00 46.38 100 ARG A CA 1
ATOM 780 C C . ARG A 1 100 ? 18.010 -0.308 -25.578 1.00 46.38 100 ARG A C 1
ATOM 782 O O . ARG A 1 100 ? 19.146 -0.011 -25.935 1.00 46.38 100 ARG A O 1
ATOM 789 N N . ARG A 1 101 ? 16.927 0.220 -26.162 1.00 41.59 101 ARG A N 1
ATOM 790 C CA . ARG A 1 101 ? 17.003 1.155 -27.303 1.00 41.59 101 ARG A CA 1
ATOM 791 C C . ARG A 1 101 ? 17.407 2.561 -26.872 1.00 41.59 101 ARG A C 1
ATOM 793 O O . ARG A 1 101 ? 18.216 3.194 -27.548 1.00 41.59 101 ARG A O 1
ATOM 800 N N . ARG A 1 102 ? 16.864 3.051 -25.753 1.00 44.84 102 ARG A N 1
ATOM 801 C CA . ARG A 1 102 ? 17.141 4.409 -25.266 1.00 44.84 102 ARG A CA 1
ATOM 802 C C . ARG A 1 102 ? 18.597 4.564 -24.823 1.00 44.84 102 ARG A C 1
ATOM 804 O O . ARG A 1 102 ? 19.221 5.569 -25.147 1.00 44.84 102 ARG A O 1
ATOM 811 N N . VAL A 1 103 ? 19.155 3.554 -24.158 1.00 43.50 103 VAL A N 1
ATOM 812 C CA . VAL A 1 103 ? 20.552 3.544 -23.691 1.00 43.50 103 VAL A CA 1
ATOM 813 C C . VAL A 1 103 ? 21.531 3.340 -24.853 1.00 43.50 103 VAL A C 1
ATOM 815 O O . VAL A 1 103 ? 22.521 4.064 -24.928 1.00 43.50 103 VAL A O 1
ATOM 818 N N . ALA A 1 104 ? 21.227 2.455 -25.812 1.00 46.22 104 ALA A N 1
ATOM 819 C CA . ALA A 1 104 ? 22.059 2.271 -27.007 1.00 46.22 104 ALA A CA 1
ATOM 820 C C . ALA A 1 104 ? 22.178 3.553 -27.852 1.00 46.22 104 ALA A C 1
ATOM 822 O O . ALA A 1 104 ? 23.261 3.867 -28.340 1.00 46.22 104 ALA A O 1
ATOM 823 N N . ARG A 1 105 ? 21.087 4.329 -27.969 1.00 45.81 105 ARG A N 1
ATOM 824 C CA . ARG A 1 105 ? 21.098 5.639 -28.644 1.00 45.81 105 ARG A CA 1
ATOM 825 C C . ARG A 1 105 ? 21.840 6.710 -27.844 1.00 45.81 105 ARG A C 1
ATOM 827 O O . ARG A 1 105 ? 22.595 7.478 -28.424 1.00 45.81 105 ARG A O 1
ATOM 834 N N . ARG A 1 106 ? 21.631 6.776 -26.523 1.00 43.19 106 ARG A N 1
ATOM 835 C CA . ARG A 1 106 ? 22.156 7.868 -25.683 1.00 43.19 106 ARG A CA 1
ATOM 836 C C . ARG A 1 106 ? 23.664 7.792 -25.444 1.00 43.19 106 ARG A C 1
ATOM 838 O O . ARG A 1 106 ? 24.291 8.827 -25.279 1.00 43.19 106 ARG A O 1
ATOM 845 N N . HIS A 1 107 ? 24.238 6.593 -25.436 1.00 42.97 107 HIS A N 1
ATOM 846 C CA . HIS A 1 107 ? 25.671 6.395 -25.195 1.00 42.97 107 HIS A CA 1
ATOM 847 C C . HIS A 1 107 ? 26.500 6.226 -26.475 1.00 42.97 107 HIS A C 1
ATOM 849 O O . HIS A 1 107 ? 27.644 5.792 -26.398 1.00 42.97 107 HIS A O 1
ATOM 855 N N . ALA A 1 108 ? 25.938 6.559 -27.644 1.00 47.28 108 ALA A N 1
ATOM 856 C CA . ALA A 1 108 ? 26.627 6.475 -28.932 1.00 47.28 108 ALA A CA 1
ATOM 857 C C . ALA A 1 108 ? 27.316 5.114 -29.179 1.00 47.28 108 ALA A C 1
ATOM 859 O O . ALA A 1 108 ? 28.322 5.049 -29.876 1.00 47.28 108 ALA A O 1
ATOM 860 N N . PHE A 1 109 ? 26.774 4.016 -28.636 1.00 47.06 109 PHE A N 1
ATOM 861 C CA . PHE A 1 109 ? 27.327 2.671 -28.843 1.00 47.06 109 PHE A CA 1
ATOM 862 C C . PHE A 1 109 ? 27.091 2.154 -30.262 1.00 47.06 109 PHE A C 1
ATOM 864 O O . PHE A 1 109 ? 27.593 1.097 -30.606 1.00 47.06 109 PHE A O 1
ATOM 871 N N . LEU A 1 110 ? 26.308 2.854 -31.077 1.00 43.34 110 LEU A N 1
ATOM 872 C CA . LEU A 1 110 ? 25.996 2.468 -32.445 1.00 43.34 110 LEU A CA 1
ATOM 873 C C . LEU A 1 110 ? 26.336 3.642 -33.357 1.00 43.34 110 LEU A C 1
ATOM 875 O O . LEU A 1 110 ? 25.582 4.609 -33.452 1.00 43.34 110 LEU A O 1
ATOM 879 N N . GLY A 1 111 ? 27.504 3.565 -33.988 1.00 45.56 111 GLY A N 1
ATOM 880 C CA . GLY A 1 111 ? 27.844 4.395 -35.135 1.00 45.56 111 GLY A CA 1
ATOM 881 C C . GLY A 1 111 ? 27.546 3.628 -36.417 1.00 45.56 111 GLY A C 1
ATOM 882 O O . GLY A 1 111 ? 27.830 2.432 -36.495 1.00 45.56 111 GLY A O 1
ATOM 883 N N . HIS A 1 112 ? 26.993 4.309 -37.416 1.00 42.09 112 HIS A N 1
ATOM 884 C CA . HIS A 1 112 ? 26.880 3.761 -38.761 1.00 42.09 112 HIS A CA 1
ATOM 885 C C . HIS A 1 112 ? 28.050 4.292 -39.591 1.00 42.09 112 HIS A C 1
ATOM 887 O O . HIS A 1 112 ? 28.194 5.504 -39.756 1.00 42.09 112 HIS A O 1
ATOM 893 N N . VAL A 1 113 ? 28.924 3.399 -40.053 1.00 44.06 113 VAL A N 1
ATOM 894 C CA . VAL A 1 113 ? 29.997 3.730 -40.998 1.00 44.06 113 VAL A CA 1
ATOM 895 C C . VAL A 1 113 ? 29.837 2.775 -42.179 1.00 44.06 113 VAL A C 1
ATOM 897 O O . VAL A 1 113 ? 30.163 1.598 -42.072 1.00 44.06 113 VAL A O 1
ATOM 900 N N . GLY A 1 114 ? 29.271 3.255 -43.290 1.00 60.22 114 GLY A N 1
ATOM 901 C CA . GLY A 1 114 ? 28.933 2.401 -44.439 1.00 60.22 114 GLY A CA 1
ATOM 902 C C . GLY A 1 114 ? 27.716 1.500 -44.178 1.00 60.22 114 GLY A C 1
ATOM 903 O O . GLY A 1 114 ? 26.734 1.967 -43.617 1.00 60.22 114 GLY A O 1
ATOM 904 N N . HIS A 1 115 ? 27.772 0.223 -44.582 1.00 41.22 115 HIS A N 1
ATOM 905 C CA . HIS A 1 115 ? 26.700 -0.775 -44.388 1.00 41.22 115 HIS A CA 1
ATOM 906 C C . HIS A 1 115 ? 26.802 -1.569 -43.070 1.00 41.22 115 HIS A C 1
ATOM 908 O O . HIS A 1 115 ? 25.979 -2.448 -42.819 1.00 41.22 115 HIS A O 1
ATOM 914 N N . GLU A 1 116 ? 27.777 -1.265 -42.210 1.00 41.78 116 GLU A N 1
ATOM 915 C CA . GLU A 1 116 ? 28.045 -2.019 -40.982 1.00 41.78 116 GLU A CA 1
ATOM 916 C C . GLU A 1 116 ? 27.772 -1.184 -39.718 1.00 41.78 116 GLU A C 1
ATOM 918 O O . GLU A 1 116 ? 27.870 0.051 -39.706 1.00 41.78 116 GLU A O 1
ATOM 923 N N . TRP A 1 117 ? 27.390 -1.874 -38.640 1.00 44.75 117 TRP A N 1
ATOM 924 C CA . TRP A 1 117 ? 27.168 -1.289 -37.318 1.00 44.75 117 TRP A CA 1
ATOM 925 C C . TRP A 1 117 ? 28.448 -1.404 -36.495 1.00 44.75 117 TRP A C 1
ATOM 927 O O . TRP A 1 117 ? 28.895 -2.509 -36.208 1.00 44.75 117 TRP A O 1
ATOM 937 N N . GLN A 1 118 ? 29.022 -0.276 -36.074 1.00 44.97 118 GLN A N 1
ATOM 938 C CA . GLN A 1 118 ? 30.215 -0.280 -35.227 1.00 44.97 118 GLN A CA 1
ATOM 939 C C . GLN A 1 118 ? 29.873 0.056 -33.779 1.00 44.97 118 GLN A C 1
ATOM 941 O O . GLN A 1 118 ? 29.257 1.091 -33.492 1.00 44.97 118 GLN A O 1
ATOM 946 N N . LEU A 1 119 ? 30.348 -0.796 -32.862 1.00 43.12 119 LEU A N 1
ATOM 947 C CA . LEU A 1 119 ? 30.322 -0.518 -31.434 1.00 43.12 119 LEU A CA 1
ATOM 948 C C . LEU A 1 119 ? 31.392 0.526 -31.097 1.00 43.12 119 LEU A C 1
ATOM 950 O O . LEU A 1 119 ? 32.577 0.204 -30.988 1.00 43.12 119 LEU A O 1
ATOM 954 N N . ARG A 1 120 ? 31.009 1.797 -30.953 1.00 42.81 120 ARG A N 1
ATOM 955 C CA . ARG A 1 120 ? 31.947 2.813 -30.458 1.00 42.81 120 ARG A CA 1
ATOM 956 C C . ARG A 1 120 ? 32.067 2.660 -28.946 1.00 42.81 120 ARG A C 1
ATOM 958 O O . ARG A 1 120 ? 31.090 2.819 -28.219 1.00 42.81 120 ARG A O 1
ATOM 965 N N . ALA A 1 121 ? 33.271 2.343 -28.470 1.00 40.91 121 ALA A N 1
ATOM 966 C CA . ALA A 1 121 ? 33.599 2.519 -27.063 1.00 40.91 121 ALA A CA 1
ATOM 967 C C . ALA A 1 121 ? 33.372 3.998 -26.715 1.00 40.91 121 ALA A C 1
ATOM 969 O O . ALA A 1 121 ? 33.868 4.878 -27.420 1.00 40.91 121 ALA A O 1
ATOM 970 N N . ALA A 1 122 ? 32.578 4.274 -25.682 1.00 38.09 122 ALA A N 1
ATOM 971 C CA . ALA A 1 122 ? 32.304 5.633 -25.237 1.00 38.09 122 ALA A CA 1
ATOM 972 C C . ALA A 1 122 ? 33.601 6.245 -24.677 1.00 38.09 122 ALA A C 1
ATOM 974 O O . ALA A 1 122 ? 33.984 5.994 -23.538 1.00 38.09 122 ALA A O 1
ATOM 975 N N . VAL A 1 123 ? 34.319 7.003 -25.505 1.00 34.22 123 VAL A N 1
ATOM 976 C CA . VAL A 1 123 ? 35.573 7.655 -25.118 1.00 34.22 123 VAL A CA 1
ATOM 977 C C . VAL A 1 123 ? 35.252 8.873 -24.249 1.00 34.22 123 VAL A C 1
ATOM 979 O O . VAL A 1 123 ? 34.645 9.823 -24.736 1.00 34.22 123 VAL A O 1
ATOM 982 N N . GLY A 1 124 ? 35.700 8.875 -22.987 1.00 34.72 124 GLY A N 1
ATOM 983 C CA . GLY A 1 124 ? 35.964 10.125 -22.256 1.00 34.72 124 GLY A CA 1
ATOM 984 C C . GLY A 1 124 ? 35.410 10.285 -20.837 1.00 34.72 124 GLY A C 1
ATOM 985 O O . GLY A 1 124 ? 35.856 11.198 -20.147 1.00 34.72 124 GLY A O 1
ATOM 986 N N . GLU A 1 125 ? 34.517 9.425 -20.338 1.00 31.81 125 GLU A N 1
ATOM 987 C CA . GLU A 1 125 ? 34.067 9.514 -18.937 1.00 31.81 125 GLU A CA 1
ATOM 988 C C . GLU A 1 125 ? 34.857 8.556 -18.036 1.00 31.81 125 GLU A C 1
ATOM 990 O O . GLU A 1 125 ? 34.833 7.336 -18.212 1.00 31.81 125 GLU A O 1
ATOM 995 N N . ARG A 1 126 ? 35.560 9.105 -17.032 1.00 32.28 126 ARG A N 1
ATOM 996 C CA . ARG A 1 126 ? 36.187 8.304 -15.968 1.00 32.28 126 ARG A CA 1
ATOM 997 C C . ARG A 1 126 ? 35.105 7.468 -15.276 1.00 32.28 126 ARG A C 1
ATOM 999 O O . ARG A 1 126 ? 34.332 7.995 -14.483 1.00 32.28 126 ARG A O 1
ATOM 1006 N N . GLY A 1 1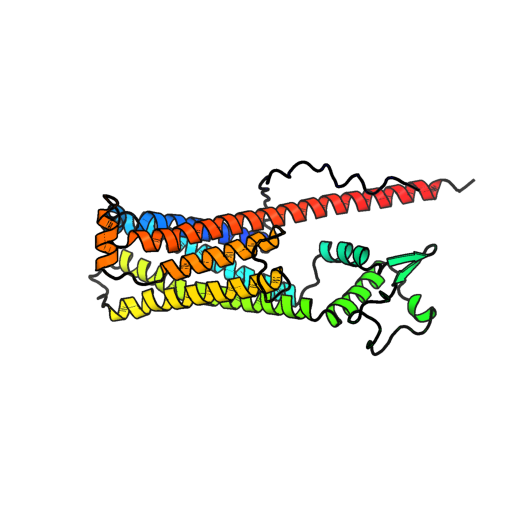27 ? 35.088 6.169 -15.572 1.00 40.19 127 GLY A N 1
ATOM 1007 C CA . GLY A 1 127 ? 34.189 5.189 -14.958 1.00 40.19 127 GLY A CA 1
ATOM 1008 C C . GLY A 1 127 ? 33.358 4.341 -15.925 1.00 40.19 127 GLY A C 1
ATOM 1009 O O . GLY A 1 127 ? 32.618 3.484 -15.447 1.00 40.19 127 GLY A O 1
ATOM 1010 N N . VAL A 1 128 ? 33.464 4.515 -17.249 1.00 40.88 128 VAL A N 1
ATOM 1011 C CA . VAL A 1 128 ? 32.706 3.695 -18.213 1.00 40.88 128 VAL A CA 1
ATOM 1012 C C . VAL A 1 128 ? 33.622 3.125 -19.301 1.00 40.88 128 VAL A C 1
ATOM 1014 O O . VAL A 1 128 ? 34.376 3.853 -19.928 1.00 40.88 128 VAL A O 1
ATOM 1017 N N . VAL A 1 129 ? 33.537 1.796 -19.462 1.00 39.81 129 VAL A N 1
ATOM 1018 C CA . VAL A 1 129 ? 34.015 0.921 -20.555 1.00 39.81 129 VAL A CA 1
ATOM 1019 C C . VAL A 1 129 ? 35.328 1.334 -21.240 1.00 39.81 129 VAL A C 1
ATOM 1021 O O . VAL A 1 129 ? 35.348 2.176 -22.130 1.00 39.81 129 VAL A O 1
ATOM 1024 N N . GLY A 1 130 ? 36.408 0.617 -20.911 1.00 38.44 130 GLY A N 1
ATOM 1025 C CA . GLY A 1 130 ? 37.628 0.573 -21.730 1.00 38.44 130 GLY A CA 1
ATOM 1026 C C . GLY A 1 130 ? 38.938 0.804 -20.984 1.00 38.44 130 GLY A C 1
ATOM 1027 O O . GLY A 1 130 ? 39.984 0.475 -21.527 1.00 38.44 130 GLY A O 1
ATOM 1028 N N . VAL A 1 131 ? 38.905 1.314 -19.749 1.00 37.53 131 VAL A N 1
ATOM 1029 C CA . VAL A 1 131 ? 40.147 1.560 -18.989 1.00 37.53 131 VAL A CA 1
ATOM 1030 C C . VAL A 1 131 ? 40.626 0.306 -18.240 1.00 37.53 131 VAL A C 1
ATOM 1032 O O . VAL A 1 131 ? 41.826 0.077 -18.187 1.00 37.53 131 VAL A O 1
ATOM 1035 N N . ASP A 1 132 ? 39.705 -0.559 -17.783 1.00 36.84 132 ASP A N 1
ATOM 1036 C CA . ASP A 1 132 ? 40.025 -1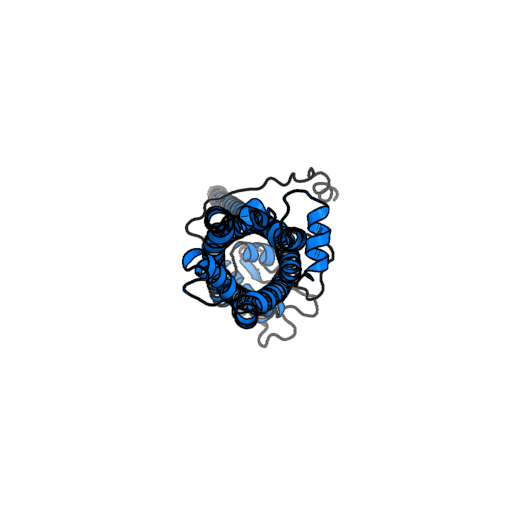.771 -16.996 1.00 36.84 132 ASP A CA 1
ATOM 1037 C C . ASP A 1 1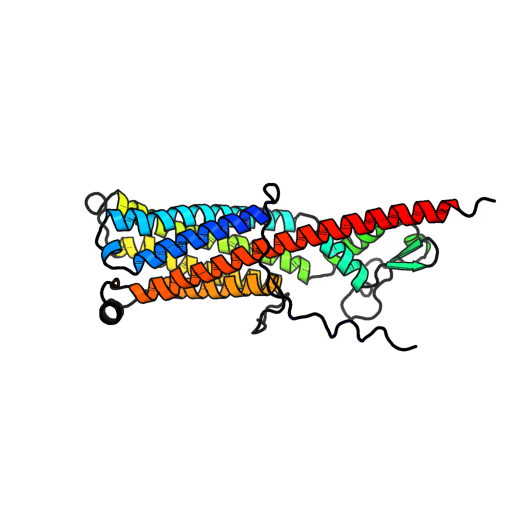32 ? 39.354 -3.065 -17.515 1.00 36.84 132 ASP A C 1
ATOM 1039 O O . ASP A 1 132 ? 39.247 -4.064 -16.799 1.00 36.84 132 ASP A O 1
ATOM 1043 N N . ALA A 1 133 ? 38.853 -3.085 -18.755 1.00 39.78 133 ALA A N 1
ATOM 1044 C CA . ALA A 1 133 ? 38.346 -4.330 -19.334 1.00 39.78 133 ALA A CA 1
ATOM 1045 C C . ALA A 1 133 ? 39.532 -5.254 -19.658 1.00 39.78 133 ALA A C 1
ATOM 1047 O O . ALA A 1 133 ? 40.384 -4.898 -20.465 1.00 39.78 133 ALA A O 1
ATOM 1048 N N . ALA A 1 134 ? 39.570 -6.455 -19.066 1.00 38.78 134 ALA A N 1
ATOM 1049 C CA . ALA A 1 134 ? 40.656 -7.430 -19.250 1.00 38.78 134 ALA A CA 1
ATOM 1050 C C . ALA A 1 134 ? 40.914 -7.823 -20.724 1.00 38.78 134 ALA A C 1
ATOM 1052 O O . ALA A 1 134 ? 41.971 -8.364 -21.043 1.00 38.78 134 ALA A O 1
ATOM 1053 N N . ARG A 1 135 ? 39.963 -7.539 -21.623 1.00 36.22 135 ARG A N 1
ATOM 1054 C CA . ARG A 1 135 ? 40.139 -7.536 -23.077 1.00 36.22 135 ARG A CA 1
ATOM 1055 C C . ARG A 1 135 ? 39.382 -6.348 -23.665 1.00 36.22 135 ARG A C 1
ATOM 1057 O O . ARG A 1 135 ? 38.154 -6.345 -23.674 1.00 36.22 135 ARG A O 1
ATOM 1064 N N . ALA A 1 136 ? 40.109 -5.349 -24.149 1.00 40.19 136 ALA A N 1
ATOM 1065 C CA . ALA A 1 136 ? 39.602 -4.462 -25.188 1.00 40.19 136 ALA A CA 1
ATOM 1066 C C . ALA A 1 136 ? 39.843 -5.152 -26.544 1.00 40.19 136 ALA A C 1
ATOM 1068 O O . ALA A 1 136 ? 40.900 -5.767 -26.694 1.00 40.19 136 ALA A O 1
ATOM 1069 N N . PRO A 1 137 ? 38.916 -5.095 -27.515 1.00 41.41 137 PRO A N 1
ATOM 1070 C CA . PRO A 1 137 ? 39.195 -5.585 -28.862 1.00 41.41 137 PRO A CA 1
ATOM 1071 C C . PRO A 1 137 ? 40.332 -4.745 -29.458 1.00 41.41 137 PRO A C 1
ATOM 1073 O O . PRO A 1 137 ? 40.222 -3.522 -29.565 1.00 41.41 137 PRO A O 1
ATOM 1076 N N . VAL A 1 138 ? 41.455 -5.402 -29.758 1.00 42.47 138 VAL A N 1
ATOM 1077 C CA . VAL A 1 138 ? 42.713 -4.756 -30.177 1.00 42.47 138 VAL A CA 1
ATOM 1078 C C . VAL A 1 138 ? 42.768 -4.605 -31.700 1.00 42.47 138 VAL A C 1
ATOM 1080 O O . VAL A 1 138 ? 43.526 -3.782 -32.208 1.00 42.47 138 VAL A O 1
ATOM 1083 N N . THR A 1 139 ? 41.952 -5.364 -32.439 1.00 39.78 139 THR A N 1
ATOM 1084 C CA . THR A 1 139 ? 42.009 -5.434 -33.904 1.00 39.78 139 THR A CA 1
ATOM 1085 C C . THR A 1 139 ? 40.634 -5.259 -34.556 1.00 39.78 139 THR A C 1
ATOM 1087 O O . THR A 1 139 ? 39.611 -5.632 -33.984 1.00 39.78 139 THR A O 1
ATOM 1090 N N . ASP A 1 140 ? 40.591 -4.695 -35.770 1.00 41.41 140 ASP A N 1
ATOM 1091 C CA . ASP A 1 140 ? 39.345 -4.548 -36.548 1.00 41.41 140 ASP A CA 1
ATOM 1092 C C . ASP A 1 140 ? 38.732 -5.909 -36.941 1.00 41.41 140 ASP A C 1
ATOM 1094 O O . ASP A 1 140 ? 37.521 -5.996 -37.126 1.00 41.41 140 ASP A O 1
ATOM 1098 N N . SER A 1 141 ? 39.524 -6.988 -36.968 1.00 39.19 141 SER A N 1
ATOM 1099 C CA . SER A 1 141 ? 39.029 -8.360 -37.152 1.00 39.19 141 SER A CA 1
ATOM 1100 C C . SER A 1 141 ? 38.199 -8.878 -35.969 1.00 39.19 141 SER A C 1
ATOM 1102 O O . SER A 1 141 ? 37.280 -9.666 -36.173 1.00 39.19 141 SER A O 1
ATOM 1104 N N . ASP A 1 142 ? 38.452 -8.390 -34.748 1.00 39.09 142 ASP A N 1
ATOM 1105 C CA . ASP A 1 142 ? 37.625 -8.720 -33.575 1.00 39.09 142 ASP A CA 1
ATOM 1106 C C . ASP A 1 142 ? 36.288 -7.950 -33.594 1.00 39.09 142 ASP A C 1
ATOM 1108 O O . ASP A 1 142 ? 35.302 -8.383 -33.003 1.00 39.09 142 ASP A O 1
ATOM 1112 N N . ARG A 1 143 ? 36.227 -6.800 -34.287 1.00 42.06 143 ARG A N 1
ATOM 1113 C CA . ARG A 1 143 ? 34.988 -6.018 -34.478 1.00 42.06 143 ARG A CA 1
ATOM 1114 C C . ARG A 1 143 ? 34.068 -6.624 -35.533 1.00 42.06 143 ARG A C 1
ATOM 1116 O O . ARG A 1 143 ? 32.854 -6.459 -35.434 1.00 42.06 143 ARG A O 1
ATOM 1123 N N . SER A 1 144 ? 34.636 -7.296 -36.533 1.00 38.50 144 SER A N 1
ATOM 1124 C CA . SER A 1 144 ? 33.890 -7.834 -37.674 1.00 38.50 144 SER A CA 1
ATOM 1125 C C . SER A 1 144 ? 33.028 -9.059 -37.358 1.00 38.50 144 SER A C 1
ATOM 1127 O O . SER A 1 144 ? 32.128 -9.360 -38.131 1.00 38.50 144 SER A O 1
ATOM 1129 N N . GLU A 1 145 ? 33.225 -9.745 -36.226 1.00 42.66 145 GLU A N 1
ATOM 1130 C CA . GLU A 1 145 ? 32.438 -10.948 -35.897 1.00 42.66 145 GLU A CA 1
ATOM 1131 C C . GLU A 1 145 ? 31.020 -10.653 -35.374 1.00 42.66 145 GLU A C 1
ATOM 1133 O O . GLU A 1 145 ? 30.179 -11.554 -35.312 1.00 42.66 145 GLU A O 1
ATOM 1138 N N . MET A 1 146 ? 30.690 -9.397 -35.050 1.00 46.00 146 MET A N 1
ATOM 1139 C CA . MET A 1 146 ? 29.333 -9.014 -34.642 1.00 46.00 146 MET A CA 1
ATOM 1140 C C . MET A 1 146 ? 28.430 -8.784 -35.862 1.00 46.00 146 MET A C 1
ATOM 1142 O O . MET A 1 146 ? 27.899 -7.696 -36.071 1.00 46.00 146 MET A O 1
ATOM 1146 N N . HIS A 1 147 ? 28.240 -9.817 -36.684 1.00 48.72 147 HIS A N 1
ATOM 1147 C CA . HIS A 1 147 ? 27.541 -9.721 -37.972 1.00 48.72 147 HIS A CA 1
ATOM 1148 C C . HIS A 1 147 ? 26.041 -9.392 -37.883 1.00 48.72 147 HIS A C 1
ATOM 1150 O O . HIS A 1 147 ? 25.387 -9.195 -38.906 1.00 48.72 147 HIS A O 1
ATOM 1156 N N . THR A 1 148 ? 25.466 -9.273 -36.684 1.00 55.62 148 THR A N 1
ATOM 1157 C CA . THR A 1 148 ? 24.100 -8.768 -36.516 1.00 55.62 148 THR A CA 1
ATOM 1158 C C . THR A 1 148 ? 24.040 -7.678 -35.450 1.00 55.62 148 THR A C 1
ATOM 1160 O O . THR A 1 148 ? 24.582 -7.826 -34.353 1.00 55.62 148 THR A O 1
ATOM 1163 N N . LEU A 1 149 ? 23.293 -6.603 -35.733 1.00 51.88 149 LEU A N 1
ATOM 1164 C CA . LEU A 1 149 ? 22.934 -5.556 -34.763 1.00 51.88 149 LEU A CA 1
ATOM 1165 C C . LEU A 1 149 ? 22.448 -6.166 -33.435 1.00 51.88 149 LEU A C 1
ATOM 1167 O O . LEU A 1 149 ? 22.745 -5.662 -32.354 1.00 51.88 149 LEU A O 1
ATOM 1171 N N . THR A 1 150 ? 21.731 -7.288 -33.514 1.00 52.47 150 THR A N 1
ATOM 1172 C CA . THR A 1 150 ? 21.213 -8.031 -32.365 1.00 52.47 150 THR A CA 1
ATOM 1173 C C . THR A 1 150 ? 22.324 -8.594 -31.472 1.00 52.47 150 THR A C 1
ATOM 1175 O O . THR A 1 150 ? 22.213 -8.489 -30.250 1.00 52.47 150 THR A O 1
ATOM 1178 N N . GLN A 1 151 ? 23.405 -9.139 -32.042 1.00 54.34 151 GLN A N 1
ATOM 1179 C CA . GLN A 1 151 ? 24.576 -9.597 -31.284 1.00 54.34 151 GLN A CA 1
ATOM 1180 C C . GLN A 1 151 ? 25.339 -8.414 -30.678 1.00 54.34 151 GLN A C 1
ATOM 1182 O O . GLN A 1 151 ? 25.623 -8.437 -29.482 1.00 54.34 151 GLN A O 1
ATOM 1187 N N . ALA A 1 152 ? 25.570 -7.342 -31.445 1.00 55.88 152 ALA A N 1
ATOM 1188 C CA . ALA A 1 152 ? 26.240 -6.130 -30.958 1.00 55.88 152 ALA A CA 1
ATOM 1189 C C . ALA A 1 152 ? 25.512 -5.486 -29.768 1.00 55.88 152 ALA A C 1
ATOM 1191 O O . ALA A 1 152 ? 26.115 -5.143 -28.748 1.00 55.88 152 ALA A O 1
ATOM 1192 N N . MET A 1 153 ? 24.182 -5.403 -29.841 1.00 54.56 153 MET A N 1
ATOM 1193 C CA . MET A 1 153 ? 23.360 -4.945 -28.722 1.00 54.56 153 MET A CA 1
ATOM 1194 C C . MET A 1 153 ? 23.394 -5.909 -27.526 1.00 54.56 153 MET A C 1
ATOM 1196 O O . MET A 1 153 ? 23.274 -5.456 -26.386 1.00 54.56 153 MET A O 1
ATOM 1200 N N . ALA A 1 154 ? 23.543 -7.219 -27.752 1.00 56.31 154 ALA A N 1
ATOM 1201 C CA . ALA A 1 154 ? 23.640 -8.213 -26.684 1.00 56.31 154 ALA A CA 1
ATOM 1202 C C . ALA A 1 154 ? 24.985 -8.143 -25.935 1.00 56.31 154 ALA A C 1
ATOM 1204 O O . ALA A 1 154 ? 24.998 -8.263 -24.708 1.00 56.31 154 ALA A O 1
ATOM 1205 N N . GLU A 1 155 ? 26.093 -7.879 -26.630 1.00 57.91 155 GLU A N 1
ATOM 1206 C CA . GLU A 1 155 ? 27.417 -7.753 -26.008 1.00 57.91 155 GLU A CA 1
ATOM 1207 C C . GLU A 1 155 ? 27.609 -6.411 -25.295 1.00 57.91 155 GLU A C 1
ATOM 1209 O O . GLU A 1 155 ? 28.015 -6.397 -24.131 1.00 57.91 155 GLU A O 1
ATOM 1214 N N . ALA A 1 156 ? 27.198 -5.289 -25.901 1.00 59.03 156 ALA A N 1
ATOM 1215 C CA . ALA A 1 156 ? 27.168 -3.993 -25.210 1.00 59.03 156 ALA A CA 1
ATOM 1216 C C . ALA A 1 156 ? 26.341 -4.058 -23.916 1.00 59.03 156 ALA A C 1
ATOM 1218 O O . ALA A 1 156 ? 26.699 -3.480 -22.888 1.00 59.03 156 ALA A O 1
ATOM 1219 N N . ARG A 1 157 ? 25.251 -4.833 -23.942 1.00 58.91 157 ARG A N 1
ATOM 1220 C CA . ARG A 1 157 ? 24.423 -5.143 -22.775 1.00 58.91 157 ARG A CA 1
ATOM 1221 C C . ARG A 1 157 ? 25.169 -5.970 -21.730 1.00 58.91 157 ARG A C 1
ATOM 1223 O O . ARG A 1 157 ? 25.053 -5.660 -20.544 1.00 58.91 157 ARG A O 1
ATOM 1230 N N . ALA A 1 158 ? 25.869 -7.029 -22.135 1.00 58.31 158 ALA A N 1
ATOM 1231 C CA . ALA A 1 158 ? 26.627 -7.873 -21.215 1.00 58.31 158 ALA A CA 1
ATOM 1232 C C . ALA A 1 158 ? 27.713 -7.055 -20.501 1.00 58.31 158 ALA A C 1
ATOM 1234 O O . ALA A 1 158 ? 27.816 -7.098 -19.274 1.00 58.31 158 ALA A O 1
ATOM 1235 N N . LEU A 1 159 ? 28.436 -6.226 -21.256 1.00 54.81 159 LEU A N 1
ATOM 1236 C CA . LEU A 1 159 ? 29.486 -5.348 -20.745 1.00 54.81 159 LEU A CA 1
ATOM 1237 C C . LEU A 1 159 ? 28.940 -4.242 -19.834 1.00 54.81 159 LEU A C 1
ATOM 1239 O O . LEU A 1 159 ? 29.557 -3.929 -18.817 1.00 54.81 159 LEU A O 1
ATOM 1243 N N . TRP A 1 160 ? 27.769 -3.676 -20.134 1.00 59.84 160 TRP A N 1
ATOM 1244 C CA . TRP A 1 160 ? 27.147 -2.676 -19.265 1.00 59.84 160 TRP A CA 1
ATOM 1245 C C . TRP A 1 160 ? 26.605 -3.278 -17.966 1.00 59.84 160 TRP A C 1
ATOM 1247 O O . TRP A 1 160 ? 26.878 -2.742 -16.901 1.00 59.84 160 TRP A O 1
ATOM 1257 N N . LEU A 1 161 ? 25.911 -4.421 -18.010 1.00 56.00 161 LEU A N 1
ATOM 1258 C CA . LEU A 1 161 ? 25.467 -5.117 -16.790 1.00 56.00 161 LEU A CA 1
ATOM 1259 C C . LEU A 1 161 ? 26.656 -5.555 -15.919 1.00 56.00 161 LEU A C 1
ATOM 1261 O O . LEU A 1 161 ? 26.567 -5.561 -14.687 1.00 56.00 161 LEU A O 1
ATOM 1265 N N . ALA A 1 162 ? 27.776 -5.902 -16.558 1.00 53.59 162 ALA A N 1
ATOM 1266 C CA . ALA A 1 162 ? 29.021 -6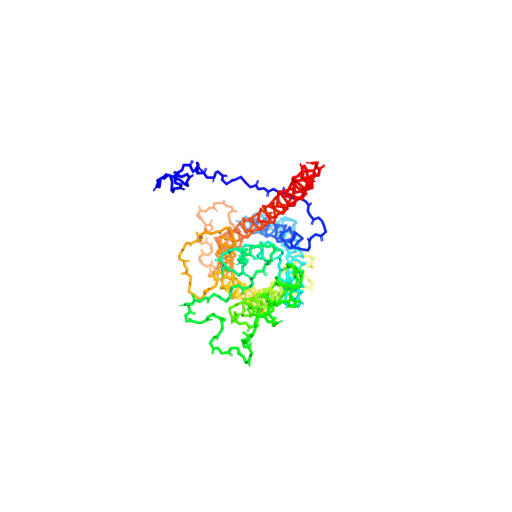.207 -15.877 1.00 53.59 162 ALA A CA 1
ATOM 1267 C C . ALA A 1 162 ? 29.684 -4.959 -15.268 1.00 53.59 162 ALA A C 1
ATOM 1269 O O . ALA A 1 162 ? 30.279 -5.080 -14.204 1.00 53.59 162 ALA A O 1
ATOM 1270 N N . ASN A 1 163 ? 29.548 -3.764 -15.851 1.00 52.66 163 ASN A N 1
ATOM 1271 C CA . ASN A 1 163 ? 30.289 -2.574 -15.405 1.00 52.66 163 ASN A CA 1
ATOM 1272 C C . ASN A 1 163 ? 29.465 -1.535 -14.630 1.00 52.66 163 ASN A C 1
ATOM 1274 O O . ASN A 1 163 ? 30.024 -0.824 -13.796 1.00 52.66 163 ASN A O 1
ATOM 1278 N N . ASP A 1 164 ? 28.146 -1.464 -14.809 1.00 65.19 164 ASP A N 1
ATOM 1279 C CA . ASP A 1 164 ? 27.303 -0.547 -14.048 1.00 65.19 164 ASP A CA 1
ATOM 1280 C C . ASP A 1 164 ? 26.974 -1.141 -12.672 1.00 65.19 164 ASP A C 1
ATOM 1282 O O . ASP A 1 164 ? 26.024 -1.900 -12.450 1.00 65.19 164 ASP A O 1
ATOM 1286 N N . SER A 1 165 ? 27.817 -0.786 -11.705 1.00 67.75 165 SER A N 1
ATOM 1287 C CA . SER A 1 165 ? 27.625 -1.147 -10.301 1.00 67.75 165 SER A CA 1
ATOM 1288 C C . SER A 1 165 ? 26.253 -0.716 -9.770 1.00 67.75 165 SER A C 1
ATOM 1290 O O . SER A 1 165 ? 25.716 -1.373 -8.872 1.00 67.75 165 SER A O 1
ATOM 1292 N N . TRP A 1 166 ? 25.654 0.343 -10.332 1.00 69.50 166 TRP A N 1
ATOM 1293 C CA . TRP A 1 166 ? 24.365 0.833 -9.881 1.00 69.50 166 TRP A CA 1
ATOM 1294 C C . TRP A 1 166 ? 23.222 -0.081 -10.302 1.00 69.50 166 TRP A C 1
ATOM 1296 O O . TRP A 1 166 ? 22.368 -0.378 -9.475 1.00 69.50 166 TRP A O 1
ATOM 1306 N N . THR A 1 167 ? 23.184 -0.589 -11.532 1.00 69.00 167 THR A N 1
ATOM 1307 C CA . THR A 1 167 ? 22.105 -1.504 -11.936 1.00 69.00 167 THR A CA 1
ATOM 1308 C C . THR A 1 167 ? 22.126 -2.830 -11.192 1.00 69.00 167 THR A C 1
ATOM 1310 O O . THR A 1 167 ? 21.061 -3.333 -10.823 1.00 69.00 167 THR A O 1
ATOM 1313 N N . ARG A 1 168 ? 23.312 -3.372 -10.888 1.00 70.31 168 ARG A N 1
ATOM 1314 C CA . ARG A 1 168 ? 23.423 -4.549 -10.007 1.00 70.31 168 ARG A CA 1
ATOM 1315 C C . ARG A 1 168 ? 22.897 -4.251 -8.602 1.00 70.31 168 ARG A C 1
ATOM 1317 O O . ARG A 1 168 ? 22.146 -5.056 -8.050 1.00 70.31 168 ARG A O 1
ATOM 1324 N N . ARG A 1 169 ? 23.225 -3.076 -8.053 1.00 79.38 169 ARG A N 1
ATOM 1325 C CA . ARG A 1 169 ? 22.685 -2.609 -6.766 1.00 79.38 169 ARG A CA 1
ATOM 1326 C C . ARG A 1 169 ? 21.177 -2.395 -6.833 1.00 79.38 169 ARG A C 1
ATOM 1328 O O . ARG A 1 169 ? 20.483 -2.881 -5.957 1.00 79.38 169 ARG A O 1
ATOM 1335 N N . ARG A 1 170 ? 20.655 -1.761 -7.883 1.00 83.19 170 ARG A N 1
ATOM 1336 C CA . ARG A 1 170 ? 19.227 -1.489 -8.088 1.00 83.19 170 ARG A CA 1
ATOM 1337 C C . ARG A 1 170 ? 18.399 -2.766 -8.008 1.00 83.19 170 ARG A C 1
ATOM 1339 O O . ARG A 1 170 ? 17.474 -2.813 -7.213 1.00 83.19 170 ARG A O 1
ATOM 1346 N N . ARG A 1 171 ? 18.770 -3.814 -8.749 1.00 81.56 171 ARG A N 1
ATOM 1347 C CA . ARG A 1 171 ? 18.054 -5.105 -8.717 1.00 81.56 171 ARG A CA 1
ATOM 1348 C C . ARG A 1 171 ? 18.085 -5.753 -7.331 1.00 81.56 171 ARG A C 1
ATOM 1350 O O . ARG A 1 171 ? 17.101 -6.336 -6.887 1.00 81.56 171 ARG A O 1
ATOM 1357 N N . ALA A 1 172 ? 19.222 -5.661 -6.636 1.00 87.50 172 ALA A N 1
ATOM 1358 C CA . ALA A 1 172 ? 19.330 -6.152 -5.265 1.00 87.50 172 ALA A CA 1
ATOM 1359 C C . ALA A 1 172 ? 18.456 -5.334 -4.300 1.00 87.50 172 ALA A C 1
ATOM 1361 O O . ALA A 1 172 ? 17.799 -5.921 -3.449 1.00 87.50 172 ALA A O 1
ATOM 1362 N N . LEU A 1 173 ? 18.413 -4.009 -4.459 1.00 90.31 173 LEU A N 1
ATOM 1363 C CA . LEU A 1 173 ? 17.570 -3.111 -3.671 1.00 90.31 173 LEU A CA 1
ATOM 1364 C C . LEU A 1 173 ? 16.082 -3.345 -3.946 1.00 90.31 173 LEU A C 1
ATOM 1366 O O . LEU A 1 173 ? 15.313 -3.378 -2.999 1.00 90.31 173 LEU A O 1
ATOM 1370 N N . GLU A 1 174 ? 15.672 -3.575 -5.194 1.00 90.62 174 GLU A N 1
ATOM 1371 C CA . GLU A 1 174 ? 14.288 -3.932 -5.543 1.00 90.62 174 GLU A CA 1
ATOM 1372 C C . GLU A 1 174 ? 13.863 -5.227 -4.837 1.00 90.62 174 GLU A C 1
ATOM 1374 O O . GLU A 1 174 ? 12.840 -5.257 -4.152 1.00 90.62 174 GLU A O 1
ATOM 1379 N N . LEU A 1 175 ? 14.704 -6.269 -4.886 1.00 92.56 175 LEU A N 1
ATOM 1380 C CA . LEU A 1 175 ? 14.429 -7.522 -4.184 1.00 92.56 175 LEU A CA 1
ATOM 1381 C C . LEU A 1 175 ? 14.415 -7.346 -2.657 1.00 92.56 175 LEU A C 1
ATOM 1383 O O . LEU A 1 175 ? 13.467 -7.776 -2.007 1.00 92.56 175 LEU A O 1
ATOM 1387 N N . VAL A 1 176 ? 15.431 -6.706 -2.071 1.00 94.81 176 VAL A N 1
ATOM 1388 C CA . VAL A 1 176 ? 15.495 -6.468 -0.618 1.00 94.81 176 VAL A CA 1
ATOM 1389 C C . VAL A 1 176 ? 14.310 -5.620 -0.161 1.00 94.81 176 VAL A C 1
ATOM 1391 O O . VAL A 1 176 ? 13.645 -5.977 0.806 1.00 94.81 176 VAL A O 1
ATOM 1394 N N . GLY A 1 177 ? 13.996 -4.549 -0.887 1.00 94.62 177 GLY A N 1
ATOM 1395 C CA . GLY A 1 177 ? 12.830 -3.707 -0.647 1.00 94.62 177 GLY A CA 1
ATOM 1396 C C . GLY A 1 177 ? 11.541 -4.521 -0.666 1.00 94.62 177 GLY A C 1
ATOM 1397 O O . GLY A 1 177 ? 10.781 -4.466 0.298 1.00 94.62 177 GLY A O 1
ATOM 1398 N N . SER A 1 178 ? 11.322 -5.345 -1.694 1.00 95.69 178 SER A N 1
ATOM 1399 C CA . SER A 1 178 ? 10.129 -6.199 -1.793 1.00 95.69 178 SER A CA 1
ATOM 1400 C C . SER A 1 178 ? 10.016 -7.228 -0.655 1.00 95.69 178 SER A C 1
ATOM 1402 O O . SER A 1 178 ? 8.927 -7.431 -0.123 1.00 95.69 178 SER A O 1
ATOM 1404 N N . LEU A 1 179 ? 11.129 -7.822 -0.208 1.00 97.69 179 LEU A N 1
ATOM 1405 C CA . LEU A 1 179 ? 11.146 -8.764 0.918 1.00 97.69 179 LEU A CA 1
ATOM 1406 C C . LEU A 1 179 ? 10.831 -8.074 2.249 1.00 97.69 179 LEU A C 1
ATOM 1408 O O . LEU A 1 179 ? 10.065 -8.603 3.054 1.00 97.69 179 LEU A O 1
ATOM 1412 N N . VAL A 1 180 ? 11.388 -6.881 2.475 1.00 97.88 180 VAL A N 1
ATOM 1413 C CA . VAL A 1 180 ? 11.084 -6.073 3.664 1.00 97.88 180 VAL A CA 1
ATOM 1414 C C . VAL A 1 180 ? 9.622 -5.606 3.639 1.00 97.88 180 VAL A C 1
ATOM 1416 O O . VAL A 1 180 ? 8.967 -5.629 4.680 1.00 97.88 180 VAL A O 1
ATOM 1419 N N . MET A 1 181 ? 9.080 -5.263 2.461 1.00 97.00 181 MET A N 1
ATOM 1420 C CA . MET A 1 181 ? 7.652 -4.960 2.291 1.00 97.00 181 MET A CA 1
ATOM 1421 C C . MET A 1 181 ? 6.806 -6.162 2.713 1.00 97.00 181 MET A C 1
ATOM 1423 O O . MET A 1 181 ? 5.937 -6.029 3.568 1.00 97.00 181 MET A O 1
ATOM 1427 N N . LEU A 1 182 ? 7.103 -7.349 2.172 1.00 97.88 182 LEU A N 1
ATOM 1428 C CA . LEU A 1 182 ? 6.384 -8.582 2.488 1.00 97.88 182 LEU A CA 1
ATOM 1429 C C . LEU A 1 182 ? 6.421 -8.903 3.989 1.00 97.88 182 LEU A C 1
ATOM 1431 O O . LEU A 1 182 ? 5.386 -9.243 4.560 1.00 97.88 182 LEU A O 1
ATOM 1435 N N . LEU A 1 183 ? 7.577 -8.744 4.642 1.00 97.81 183 LEU A N 1
ATOM 1436 C CA . LEU A 1 183 ? 7.692 -8.886 6.096 1.00 97.81 183 LEU A CA 1
ATOM 1437 C C . LEU A 1 183 ? 6.741 -7.927 6.827 1.00 97.81 183 LEU A C 1
ATOM 1439 O O . LEU A 1 183 ? 6.014 -8.354 7.725 1.00 97.81 183 LEU A O 1
ATOM 1443 N N . GLY A 1 184 ? 6.707 -6.656 6.416 1.00 96.94 184 GLY A N 1
ATOM 1444 C CA . GLY A 1 184 ? 5.783 -5.666 6.966 1.00 96.94 184 GLY A CA 1
ATOM 1445 C C . GLY A 1 184 ? 4.317 -6.072 6.807 1.00 96.94 184 GLY A C 1
ATOM 1446 O O . GLY A 1 184 ? 3.547 -6.009 7.767 1.00 96.94 184 GLY A O 1
ATOM 1447 N N . VAL A 1 185 ? 3.944 -6.592 5.631 1.00 96.62 185 VAL A N 1
ATOM 1448 C CA . VAL A 1 185 ? 2.584 -7.084 5.366 1.00 96.62 185 VAL A CA 1
ATOM 1449 C C . VAL A 1 185 ? 2.226 -8.254 6.269 1.00 96.62 185 VAL A C 1
ATOM 1451 O O . VAL A 1 185 ? 1.137 -8.259 6.841 1.00 96.62 185 VAL A O 1
ATOM 1454 N N . VAL A 1 186 ? 3.117 -9.236 6.421 1.00 97.62 186 VAL A N 1
ATOM 1455 C CA . VAL A 1 186 ? 2.884 -10.409 7.277 1.00 97.62 186 VAL A CA 1
ATOM 1456 C C . VAL A 1 186 ? 2.682 -9.990 8.733 1.00 97.62 186 VAL A C 1
ATOM 1458 O O . VAL A 1 186 ? 1.745 -10.460 9.375 1.00 97.62 186 VAL A O 1
ATOM 1461 N N . LEU A 1 187 ? 3.491 -9.062 9.247 1.00 96.62 187 LEU A N 1
ATOM 1462 C CA . LEU A 1 187 ? 3.312 -8.533 10.603 1.00 96.62 187 LEU A CA 1
ATOM 1463 C C . LEU A 1 187 ? 1.969 -7.809 10.755 1.00 96.62 187 LEU A C 1
ATOM 1465 O O . LEU A 1 187 ? 1.237 -8.053 11.714 1.00 96.62 187 LEU A O 1
ATOM 1469 N N . TYR A 1 188 ? 1.583 -6.995 9.773 1.00 93.31 188 TYR A N 1
ATOM 1470 C CA . TYR A 1 188 ? 0.289 -6.316 9.789 1.00 93.31 188 TYR A CA 1
ATOM 1471 C C . TYR A 1 188 ? -0.898 -7.295 9.711 1.00 93.31 188 TYR A C 1
ATOM 1473 O O . TYR A 1 188 ? -1.965 -7.039 10.269 1.00 93.31 188 TYR A O 1
ATOM 1481 N N . LYS A 1 189 ? -0.732 -8.459 9.068 1.00 95.31 189 LYS A N 1
ATOM 1482 C CA . LYS A 1 189 ? -1.762 -9.514 9.027 1.00 95.31 189 LYS A CA 1
ATOM 1483 C C . LYS A 1 189 ? -2.058 -10.093 10.398 1.00 95.31 189 LYS A C 1
ATOM 1485 O O . LYS A 1 189 ? -3.216 -10.404 10.657 1.00 95.31 189 LYS A O 1
ATOM 1490 N N . VAL A 1 190 ? -1.055 -10.192 11.271 1.00 96.19 190 VAL A N 1
ATOM 1491 C CA . VAL A 1 190 ? -1.272 -10.619 12.659 1.00 96.19 190 VAL A CA 1
ATOM 1492 C C . VAL A 1 190 ? -2.298 -9.700 13.322 1.00 96.19 190 VAL A C 1
ATOM 1494 O O . VAL A 1 190 ? -3.281 -10.194 13.870 1.00 96.19 190 VAL A O 1
ATOM 1497 N N . MET A 1 191 ? -2.155 -8.381 13.164 1.00 94.19 191 MET A N 1
ATOM 1498 C CA . MET A 1 191 ? -3.117 -7.404 13.683 1.00 94.19 191 MET A CA 1
ATOM 1499 C C . MET A 1 191 ? -4.506 -7.573 13.051 1.00 94.19 191 MET A C 1
ATOM 1501 O O . MET A 1 191 ? -5.486 -7.737 13.773 1.00 94.19 191 MET A O 1
ATOM 1505 N N . VAL A 1 192 ? -4.603 -7.586 11.716 1.00 94.06 192 VAL A N 1
ATOM 1506 C CA . VAL A 1 192 ? -5.896 -7.658 11.005 1.00 94.06 192 VAL A CA 1
ATOM 1507 C C . VAL A 1 192 ? -6.666 -8.941 11.334 1.00 94.06 192 VAL A C 1
ATOM 1509 O O . VAL A 1 192 ? -7.867 -8.894 11.591 1.00 94.06 192 VAL A O 1
ATOM 1512 N N . PHE A 1 193 ? -5.996 -10.095 11.376 1.00 94.12 193 PHE A N 1
ATOM 1513 C CA . PHE A 1 193 ? -6.657 -11.349 11.739 1.00 94.12 193 PHE A CA 1
ATOM 1514 C C . PHE A 1 193 ? -7.007 -11.418 13.224 1.00 94.12 193 PHE A C 1
ATOM 1516 O O . PHE A 1 193 ? -8.005 -12.041 13.577 1.00 94.12 193 PHE A O 1
ATOM 1523 N N . THR A 1 194 ? -6.253 -10.736 14.087 1.00 93.94 194 THR A N 1
ATOM 1524 C CA . THR A 1 194 ? -6.617 -10.577 15.500 1.00 93.94 194 THR A CA 1
ATOM 1525 C C . THR A 1 194 ? -7.877 -9.720 15.648 1.00 93.94 194 THR A C 1
ATOM 1527 O O . THR A 1 194 ? -8.778 -10.104 16.392 1.00 93.94 194 THR A O 1
ATOM 1530 N N . MET A 1 195 ? -8.001 -8.623 14.889 1.00 92.81 195 MET A N 1
ATOM 1531 C CA . MET A 1 195 ? -9.232 -7.818 14.831 1.00 92.81 195 MET A CA 1
ATOM 1532 C C . MET A 1 195 ? -10.423 -8.649 14.339 1.00 92.81 195 MET A C 1
ATOM 1534 O O . MET A 1 195 ? -11.491 -8.616 14.948 1.00 92.81 195 MET A O 1
ATOM 1538 N N . LEU A 1 196 ? -10.232 -9.458 13.290 1.00 94.88 196 LEU A N 1
ATOM 1539 C CA . LEU A 1 196 ? -11.266 -10.363 12.782 1.00 94.88 196 LEU A CA 1
ATOM 1540 C C . LEU A 1 196 ? -11.673 -11.417 13.814 1.00 94.88 196 LEU A C 1
ATOM 1542 O O . LEU A 1 196 ? -12.864 -11.640 14.035 1.00 94.88 196 LEU A O 1
ATOM 1546 N N . ALA A 1 197 ? -10.702 -12.054 14.466 1.00 92.69 197 ALA A N 1
ATOM 1547 C CA . ALA A 1 197 ? -10.962 -13.030 15.515 1.00 92.69 197 ALA A CA 1
ATOM 1548 C C . ALA A 1 197 ? -11.746 -12.396 16.671 1.00 92.69 197 ALA A C 1
ATOM 1550 O O . ALA A 1 197 ? -12.720 -12.979 17.134 1.00 92.69 197 ALA A O 1
ATOM 1551 N N . ARG A 1 198 ? -11.387 -11.175 17.086 1.00 90.50 198 ARG A N 1
ATOM 1552 C CA . ARG A 1 198 ? -12.111 -10.423 18.118 1.00 90.50 198 ARG A CA 1
ATOM 1553 C C . ARG A 1 198 ? -13.553 -10.124 17.706 1.00 90.50 198 ARG A C 1
ATOM 1555 O O . ARG A 1 198 ? -14.473 -10.419 18.462 1.00 90.50 198 ARG A O 1
ATOM 1562 N N . ALA A 1 199 ? -13.758 -9.606 16.497 1.00 91.44 199 ALA A N 1
ATOM 1563 C CA . ALA A 1 199 ? -15.089 -9.259 15.997 1.00 91.44 199 ALA A CA 1
ATOM 1564 C C . ALA A 1 199 ? -16.011 -10.487 15.861 1.00 91.44 199 ALA A C 1
ATOM 1566 O O . ALA A 1 199 ? -17.208 -10.422 16.153 1.00 91.44 199 ALA A O 1
ATOM 1567 N N . THR A 1 200 ? -15.458 -11.630 15.448 1.00 92.94 200 THR A N 1
ATOM 1568 C CA . THR A 1 200 ? -16.230 -12.852 15.165 1.00 92.94 200 THR A CA 1
ATOM 1569 C C . THR A 1 200 ? -16.445 -13.729 16.396 1.00 92.94 200 THR A C 1
ATOM 1571 O O . THR A 1 200 ? -17.559 -14.198 16.621 1.00 92.94 200 THR A O 1
ATOM 1574 N N . LEU A 1 201 ? -15.417 -13.934 17.220 1.00 89.00 201 LEU A N 1
ATOM 1575 C CA . LEU A 1 201 ? -15.487 -14.819 18.386 1.00 89.00 201 LEU A CA 1
ATOM 1576 C C . LEU A 1 201 ? -16.079 -14.133 19.623 1.00 89.00 201 LEU A C 1
ATOM 1578 O O . LEU A 1 201 ? -16.576 -14.835 20.503 1.00 89.00 201 LEU A O 1
ATOM 1582 N N . GLY A 1 202 ? -16.072 -12.796 19.663 1.00 80.62 202 GLY A N 1
ATOM 1583 C CA . GLY A 1 202 ? -16.519 -12.008 20.810 1.00 80.62 202 GLY A CA 1
ATOM 1584 C C . GLY A 1 202 ? -15.618 -12.168 22.041 1.00 80.62 202 GLY A C 1
ATOM 1585 O O . GLY A 1 202 ? -14.672 -12.960 22.052 1.00 80.62 202 GLY A O 1
ATOM 1586 N N . ASP A 1 203 ? -15.932 -11.416 23.095 1.00 78.00 203 ASP A N 1
ATOM 1587 C CA . ASP A 1 203 ? -15.157 -11.424 24.344 1.00 78.00 203 ASP A CA 1
ATOM 1588 C C . ASP A 1 203 ? -15.417 -12.680 25.201 1.00 78.00 203 ASP A C 1
ATOM 1590 O O . ASP A 1 203 ? -14.595 -13.044 26.037 1.00 78.00 203 ASP A O 1
ATOM 1594 N N . GLU A 1 204 ? -16.521 -13.398 24.966 1.00 79.12 204 GLU A N 1
ATOM 1595 C CA . GLU A 1 204 ? -16.891 -14.592 25.743 1.00 79.12 204 GLU A CA 1
ATOM 1596 C C . GLU A 1 204 ? -15.982 -15.801 25.478 1.00 79.12 204 GLU A C 1
ATOM 1598 O O . GLU A 1 204 ? -15.792 -16.644 26.352 1.00 79.12 204 GLU A O 1
ATOM 1603 N N . ARG A 1 205 ? -15.419 -15.914 24.266 1.00 83.69 205 ARG A N 1
ATOM 1604 C CA . ARG A 1 205 ? -14.581 -17.063 23.873 1.00 83.69 205 ARG A CA 1
ATOM 1605 C C . ARG A 1 205 ? -13.095 -16.833 24.103 1.00 83.69 205 ARG A C 1
ATOM 1607 O O . ARG A 1 205 ? -12.345 -17.797 24.252 1.00 83.69 205 ARG A O 1
ATOM 1614 N N . VAL A 1 206 ? -12.655 -15.577 24.080 1.00 84.00 206 VAL A N 1
ATOM 1615 C CA . VAL A 1 206 ? -11.246 -15.204 24.207 1.00 84.00 206 VAL A CA 1
ATOM 1616 C C . VAL A 1 206 ? -11.143 -14.013 25.142 1.00 84.00 206 VAL A C 1
ATOM 1618 O O . VAL A 1 206 ? -11.501 -12.899 24.783 1.00 84.00 206 VAL A O 1
ATOM 1621 N N . GLU A 1 207 ? -10.579 -14.235 26.327 1.00 88.06 207 GLU A N 1
ATOM 1622 C CA . GLU A 1 207 ? -10.284 -13.143 27.250 1.00 88.06 207 GLU A CA 1
ATOM 1623 C C . GLU A 1 207 ? -9.145 -12.276 26.683 1.00 88.06 207 GLU A C 1
ATOM 1625 O O . GLU A 1 207 ? -7.979 -12.703 26.610 1.00 88.06 207 GLU A O 1
ATOM 1630 N N . TRP A 1 208 ? -9.487 -11.062 26.254 1.00 86.50 208 TRP A N 1
ATOM 1631 C CA . TRP A 1 208 ? -8.550 -10.078 25.720 1.00 86.50 208 TRP A CA 1
ATOM 1632 C C . TRP A 1 208 ? -7.916 -9.273 26.852 1.00 86.50 208 TRP A C 1
ATOM 1634 O O . TRP A 1 208 ? -8.476 -8.299 27.344 1.00 86.50 208 TRP A O 1
ATOM 1644 N N . SER A 1 209 ? -6.711 -9.670 27.259 1.00 91.19 209 SER A N 1
ATOM 1645 C CA . SER A 1 209 ? -5.896 -8.855 28.160 1.00 91.19 209 SER A CA 1
ATOM 1646 C C . SER A 1 209 ? -5.113 -7.795 27.387 1.00 91.19 209 SER A C 1
ATOM 1648 O O . SER A 1 209 ? -4.712 -8.017 26.241 1.00 91.19 209 SER A O 1
ATOM 1650 N N . GLU A 1 210 ? -4.794 -6.676 28.041 1.00 89.25 210 GLU A N 1
ATOM 1651 C CA . GLU A 1 210 ? -3.954 -5.614 27.460 1.00 89.25 210 GLU A CA 1
ATOM 1652 C C . GLU A 1 210 ? -2.611 -6.164 26.945 1.00 89.25 210 GLU A C 1
ATOM 1654 O O . GLU A 1 210 ? -2.099 -5.744 25.908 1.00 89.25 210 GLU A O 1
ATOM 1659 N N . ARG A 1 211 ? -2.052 -7.175 27.626 1.00 93.50 211 ARG A N 1
ATOM 1660 C CA . ARG A 1 211 ? -0.835 -7.856 27.174 1.00 93.5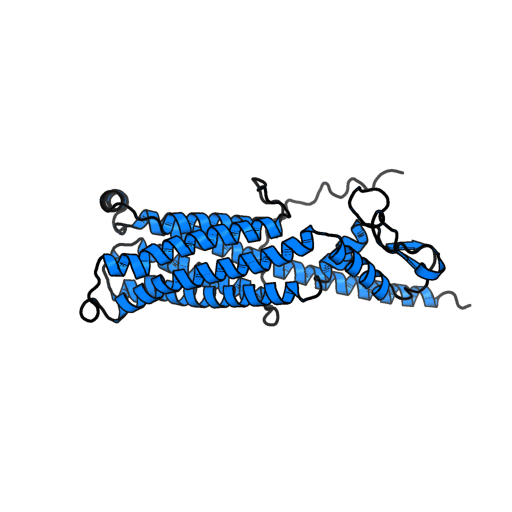0 211 ARG A CA 1
ATOM 1661 C C . ARG A 1 211 ? -1.043 -8.563 25.831 1.00 93.50 211 ARG A C 1
ATOM 1663 O O . ARG A 1 211 ? -0.185 -8.429 24.963 1.00 93.50 211 ARG A O 1
ATOM 1670 N N . LYS A 1 212 ? -2.141 -9.308 25.650 1.00 92.12 212 LYS A N 1
ATOM 1671 C CA . LYS A 1 212 ? -2.445 -9.986 24.374 1.00 92.12 212 LYS A CA 1
ATOM 1672 C C . LYS A 1 212 ? -2.657 -8.970 23.257 1.00 92.12 212 LYS A C 1
ATOM 1674 O O . LYS A 1 212 ? -2.104 -9.139 22.177 1.00 92.12 212 LYS A O 1
ATOM 1679 N N . GLU A 1 213 ? -3.388 -7.898 23.539 1.00 89.25 213 GLU A N 1
ATOM 1680 C CA . GLU A 1 213 ? -3.606 -6.798 22.598 1.00 89.25 213 GLU A CA 1
ATOM 1681 C C . GLU A 1 213 ? -2.287 -6.147 22.165 1.00 89.25 213 GLU A C 1
ATOM 1683 O O . GLU A 1 213 ? -2.047 -5.953 20.973 1.00 89.25 213 GLU A O 1
ATOM 1688 N N . ASN A 1 214 ? -1.369 -5.909 23.102 1.00 92.69 214 ASN A N 1
ATOM 1689 C CA . ASN A 1 214 ? -0.066 -5.349 22.760 1.00 92.69 214 ASN A CA 1
ATOM 1690 C C . ASN A 1 214 ? 0.756 -6.290 21.861 1.00 92.69 214 ASN A C 1
ATOM 1692 O O . ASN A 1 214 ? 1.343 -5.843 20.878 1.00 92.69 214 ASN A O 1
ATOM 1696 N N . TRP A 1 215 ? 0.783 -7.588 22.172 1.00 94.94 215 TRP A N 1
ATOM 1697 C CA . TRP A 1 215 ? 1.565 -8.579 21.423 1.00 94.94 215 TRP A CA 1
ATOM 1698 C C . TRP A 1 215 ? 0.985 -8.944 20.057 1.00 94.94 215 TRP A C 1
ATOM 1700 O O . TRP A 1 215 ? 1.752 -9.257 19.151 1.00 94.94 215 TRP A O 1
ATOM 1710 N N . LEU A 1 216 ? -0.338 -8.911 19.903 1.00 94.31 216 LEU A N 1
ATOM 1711 C CA . LEU A 1 216 ? -1.010 -9.356 18.682 1.00 94.31 216 LEU A CA 1
ATOM 1712 C C . LEU A 1 216 ? -1.443 -8.204 17.774 1.00 94.31 216 LEU A C 1
ATOM 1714 O O . LEU A 1 216 ? -1.547 -8.395 16.566 1.00 94.31 216 LEU A O 1
ATOM 1718 N N . MET A 1 217 ? -1.670 -7.011 18.328 1.00 91.62 217 MET A N 1
ATOM 1719 C CA . MET A 1 217 ? -2.105 -5.848 17.554 1.00 91.62 217 MET A CA 1
ATOM 1720 C C . MET A 1 217 ? -1.026 -4.770 17.513 1.00 91.62 217 MET A C 1
ATOM 1722 O O . MET A 1 217 ? -0.530 -4.448 16.437 1.00 91.62 217 MET A O 1
ATOM 1726 N N . PHE A 1 218 ? -0.603 -4.254 18.668 1.00 92.94 218 PHE A N 1
ATOM 1727 C CA . PHE A 1 218 ? 0.260 -3.069 18.712 1.00 92.94 218 PHE A CA 1
ATOM 1728 C C . PHE A 1 218 ? 1.672 -3.305 18.155 1.00 92.94 218 PHE A C 1
ATOM 1730 O O . PHE A 1 218 ? 2.071 -2.634 17.204 1.00 92.94 218 PHE A O 1
ATOM 1737 N N . TYR A 1 219 ? 2.440 -4.247 18.715 1.00 95.19 219 TYR A N 1
ATOM 1738 C CA . TYR A 1 219 ? 3.827 -4.459 18.288 1.00 95.19 219 TYR A CA 1
ATOM 1739 C C . TYR A 1 219 ? 3.940 -4.918 16.828 1.00 95.19 219 TYR A C 1
ATOM 1741 O O . TYR A 1 219 ? 4.746 -4.329 16.107 1.00 95.19 219 TYR A O 1
ATOM 1749 N N . PRO A 1 220 ? 3.128 -5.879 16.339 1.00 95.88 220 PRO A N 1
ATOM 1750 C CA . PRO A 1 220 ? 3.154 -6.244 14.927 1.00 95.88 220 PRO A CA 1
ATOM 1751 C C . PRO A 1 220 ? 2.799 -5.071 14.008 1.00 95.88 220 PRO A C 1
ATOM 1753 O O . PRO A 1 220 ? 3.433 -4.911 12.968 1.00 95.88 220 PRO A O 1
ATOM 1756 N N . CYS A 1 221 ? 1.848 -4.214 14.402 1.00 94.56 221 CYS A N 1
ATOM 1757 C CA . CYS A 1 221 ? 1.496 -3.015 13.641 1.00 94.56 221 CYS A CA 1
ATOM 1758 C C . CYS A 1 221 ? 2.674 -2.034 13.547 1.00 94.56 221 CYS A C 1
ATOM 1760 O O . CYS A 1 221 ? 3.066 -1.654 12.448 1.00 94.56 221 CYS A O 1
ATOM 1762 N N . VAL A 1 222 ? 3.294 -1.680 14.678 1.00 95.31 222 VAL A N 1
ATOM 1763 C CA . VAL A 1 222 ? 4.431 -0.742 14.718 1.00 95.31 222 VAL A CA 1
ATOM 1764 C C . VAL A 1 222 ? 5.637 -1.291 13.953 1.00 95.31 222 VAL A C 1
ATOM 1766 O O . VAL A 1 222 ? 6.232 -0.585 13.138 1.00 95.31 222 VAL A O 1
ATOM 1769 N N . SER A 1 223 ? 5.996 -2.557 14.179 1.00 96.19 223 SER A N 1
ATOM 1770 C CA . SER A 1 223 ? 7.101 -3.204 13.465 1.00 96.19 223 SER A CA 1
ATOM 1771 C C . SER A 1 223 ? 6.814 -3.331 11.967 1.00 96.19 223 SER A C 1
ATOM 1773 O O . SER A 1 223 ? 7.712 -3.111 11.155 1.00 96.19 223 SER A O 1
ATOM 1775 N N . GLY A 1 224 ? 5.566 -3.630 11.594 1.00 96.31 224 GLY A N 1
ATOM 1776 C CA . GLY A 1 224 ? 5.127 -3.674 10.202 1.00 96.31 224 GLY A CA 1
ATOM 1777 C C . GLY A 1 224 ? 5.230 -2.313 9.513 1.00 96.31 224 GLY A C 1
ATOM 1778 O O . GLY A 1 224 ? 5.819 -2.215 8.439 1.00 96.31 224 GLY A O 1
ATOM 1779 N N . SER A 1 225 ? 4.759 -1.245 10.162 1.00 95.69 225 SER A N 1
ATOM 1780 C CA . SER A 1 225 ? 4.870 0.124 9.646 1.00 95.69 225 SER A CA 1
ATOM 1781 C C . SER A 1 225 ? 6.323 0.579 9.486 1.00 95.69 225 SER A C 1
ATOM 1783 O O . SER A 1 225 ? 6.677 1.169 8.464 1.00 95.69 225 SER A O 1
ATOM 1785 N N . ALA A 1 226 ? 7.200 0.245 10.440 1.00 96.81 226 ALA A N 1
ATOM 1786 C CA . ALA A 1 226 ? 8.632 0.524 10.319 1.00 96.81 226 ALA A CA 1
ATOM 1787 C C . ALA A 1 226 ? 9.259 -0.208 9.117 1.00 96.81 226 ALA A C 1
ATOM 1789 O O . ALA A 1 226 ? 10.058 0.377 8.380 1.00 96.81 226 ALA A O 1
ATOM 1790 N N . ALA A 1 227 ? 8.861 -1.462 8.878 1.00 97.44 227 ALA A N 1
ATOM 1791 C CA . ALA A 1 227 ? 9.283 -2.211 7.699 1.00 97.44 227 ALA A CA 1
ATOM 1792 C C . ALA A 1 227 ? 8.780 -1.560 6.397 1.00 97.44 227 ALA A C 1
ATOM 1794 O O . ALA A 1 227 ? 9.544 -1.474 5.437 1.00 97.44 227 ALA A O 1
ATOM 1795 N N . PHE A 1 228 ? 7.557 -1.020 6.360 1.00 96.06 228 PHE A N 1
ATOM 1796 C CA . PHE A 1 228 ? 7.054 -0.279 5.195 1.00 96.06 228 PHE A CA 1
ATOM 1797 C C . PHE A 1 228 ? 7.859 0.985 4.894 1.00 96.06 228 PHE A C 1
ATOM 1799 O O . PHE A 1 228 ? 8.187 1.228 3.732 1.00 96.06 228 PHE A O 1
ATOM 1806 N N . VAL A 1 229 ? 8.245 1.757 5.913 1.00 97.06 229 VAL A N 1
ATOM 1807 C CA . VAL A 1 229 ? 9.108 2.937 5.722 1.00 97.06 229 VAL A CA 1
ATOM 1808 C C . VAL A 1 229 ? 10.476 2.523 5.190 1.00 97.06 229 VAL A C 1
ATOM 1810 O O . VAL A 1 229 ? 10.947 3.088 4.201 1.00 97.06 229 VAL A O 1
ATOM 1813 N N . ALA A 1 230 ? 11.099 1.513 5.803 1.00 96.94 230 ALA A N 1
ATOM 1814 C CA . ALA A 1 230 ? 12.403 1.015 5.375 1.00 96.94 230 ALA A CA 1
ATOM 1815 C C . ALA A 1 230 ? 12.361 0.476 3.937 1.00 96.94 230 ALA A C 1
ATOM 1817 O O . ALA A 1 230 ? 13.213 0.821 3.119 1.00 96.94 230 ALA A O 1
ATOM 1818 N N . SER A 1 231 ? 11.343 -0.320 3.607 1.00 96.62 231 SER A N 1
ATOM 1819 C CA . SER A 1 231 ? 11.129 -0.847 2.261 1.00 96.62 231 SER A CA 1
ATOM 1820 C C . SER A 1 231 ? 10.902 0.268 1.241 1.00 96.62 231 SER A C 1
ATOM 1822 O O . SER A 1 231 ? 11.602 0.318 0.230 1.00 96.62 231 SER A O 1
ATOM 1824 N N . SER A 1 232 ? 9.988 1.202 1.524 1.00 95.44 232 SER A N 1
ATOM 1825 C CA . SER A 1 232 ? 9.703 2.331 0.636 1.00 95.44 232 SER A CA 1
ATOM 1826 C C . SER A 1 232 ? 10.939 3.189 0.401 1.00 95.44 232 SER A C 1
ATOM 1828 O O . SER A 1 232 ? 11.179 3.598 -0.729 1.00 95.44 232 SER A O 1
ATOM 1830 N N . TYR A 1 233 ? 11.766 3.413 1.426 1.00 95.00 233 TYR A N 1
ATOM 1831 C CA . TYR A 1 233 ? 13.035 4.122 1.272 1.00 95.00 233 TYR A CA 1
ATOM 1832 C C . TYR A 1 233 ? 14.019 3.359 0.373 1.00 95.00 233 TYR A C 1
ATOM 1834 O O . TYR A 1 233 ? 14.618 3.947 -0.524 1.00 95.00 233 TYR A O 1
ATOM 1842 N N . VAL A 1 234 ? 14.153 2.042 0.549 1.00 93.44 234 VAL A N 1
ATOM 1843 C CA . VAL A 1 234 ? 15.021 1.201 -0.294 1.00 93.44 234 VAL A CA 1
ATOM 1844 C C . VAL A 1 234 ? 14.558 1.196 -1.756 1.00 93.44 234 VAL A C 1
ATOM 1846 O O . VAL A 1 234 ? 15.378 1.382 -2.658 1.00 93.44 234 VAL A O 1
ATOM 1849 N N . LEU A 1 235 ? 13.255 1.030 -2.003 1.00 90.12 235 LEU A N 1
ATOM 1850 C CA . LEU A 1 235 ? 12.668 1.082 -3.347 1.00 90.12 235 LEU A CA 1
ATOM 1851 C C . LEU A 1 235 ? 12.810 2.474 -3.969 1.00 90.12 235 LEU A C 1
ATOM 1853 O O . LEU A 1 235 ? 13.115 2.611 -5.153 1.00 90.12 235 LEU A O 1
ATOM 1857 N N . TRP A 1 236 ? 12.672 3.515 -3.154 1.00 90.19 236 TRP A N 1
ATOM 1858 C CA . TRP A 1 236 ? 12.902 4.890 -3.563 1.00 90.19 236 TRP A CA 1
ATOM 1859 C C . TRP A 1 236 ? 14.359 5.128 -3.987 1.00 90.19 236 TRP A C 1
ATOM 1861 O O . TRP A 1 236 ? 14.592 5.719 -5.048 1.00 90.19 236 TRP A O 1
ATOM 1871 N N . CYS A 1 237 ? 15.334 4.604 -3.237 1.00 89.38 237 CYS A N 1
ATOM 1872 C CA . CYS A 1 237 ? 16.749 4.653 -3.609 1.00 89.38 237 CYS A CA 1
ATOM 1873 C C . CYS A 1 237 ? 16.998 3.921 -4.934 1.00 89.38 237 CYS A C 1
ATOM 1875 O O . CYS A 1 237 ? 17.725 4.420 -5.797 1.00 89.38 237 CYS A O 1
ATOM 1877 N N . ALA A 1 238 ? 16.366 2.756 -5.119 1.00 86.31 238 ALA A N 1
ATOM 1878 C CA . ALA A 1 238 ? 16.464 1.971 -6.345 1.00 86.31 238 ALA A CA 1
ATOM 1879 C C . ALA A 1 238 ? 15.952 2.753 -7.570 1.00 86.31 238 ALA A C 1
ATOM 1881 O O . ALA A 1 238 ? 16.637 2.793 -8.597 1.00 86.31 238 ALA A O 1
ATOM 1882 N N . ALA A 1 239 ? 14.805 3.427 -7.437 1.00 84.19 239 ALA A N 1
ATOM 1883 C CA . ALA A 1 239 ? 14.198 4.233 -8.494 1.00 84.19 239 ALA A CA 1
ATOM 1884 C C . ALA A 1 239 ? 15.016 5.495 -8.832 1.00 84.19 239 ALA A C 1
ATOM 1886 O O . ALA A 1 239 ? 15.246 5.785 -10.005 1.00 84.19 239 ALA A O 1
ATOM 1887 N N . ASN A 1 240 ? 15.504 6.224 -7.821 1.00 82.50 240 ASN A N 1
ATOM 1888 C CA . ASN A 1 240 ? 16.185 7.518 -8.002 1.00 82.50 240 ASN A CA 1
ATOM 1889 C C . ASN A 1 240 ? 17.676 7.421 -8.315 1.00 82.50 240 ASN A C 1
ATOM 1891 O O . ASN A 1 240 ? 18.344 8.429 -8.533 1.00 82.50 240 ASN A O 1
ATOM 1895 N N . ARG A 1 241 ? 18.220 6.211 -8.294 1.00 83.56 241 ARG A N 1
ATOM 1896 C CA . ARG A 1 241 ? 19.651 5.963 -8.416 1.00 83.56 241 ARG A CA 1
ATOM 1897 C C . ARG A 1 241 ? 20.535 6.717 -7.407 1.00 83.56 241 ARG A C 1
ATOM 1899 O O . ARG A 1 241 ? 21.683 7.046 -7.693 1.00 83.56 241 ARG A O 1
ATOM 1906 N N . SER A 1 242 ? 19.992 7.018 -6.230 1.00 83.81 242 SER A N 1
ATOM 1907 C CA . SER A 1 242 ? 20.624 7.862 -5.216 1.00 83.81 242 SER A CA 1
ATOM 1908 C C . SER A 1 242 ? 20.202 7.413 -3.822 1.00 83.81 242 SER A C 1
ATOM 1910 O O . SER A 1 242 ? 19.067 7.001 -3.623 1.00 83.81 242 SER A O 1
ATOM 1912 N N . TRP A 1 243 ? 21.100 7.542 -2.843 1.00 85.25 243 TRP A N 1
ATOM 1913 C CA . TRP A 1 243 ? 20.777 7.381 -1.417 1.00 85.25 243 TRP A CA 1
ATOM 1914 C C . TRP A 1 243 ? 20.231 8.666 -0.784 1.00 85.25 243 TRP A C 1
ATOM 1916 O O . TRP A 1 243 ? 19.671 8.645 0.311 1.00 85.25 243 TRP A O 1
ATOM 1926 N N . ARG A 1 244 ? 20.422 9.805 -1.459 1.00 83.31 244 ARG A N 1
ATOM 1927 C CA . ARG A 1 244 ? 19.980 11.119 -0.992 1.00 83.31 244 ARG A CA 1
ATOM 1928 C C . ARG A 1 244 ? 18.680 11.503 -1.690 1.00 83.31 244 ARG A C 1
ATOM 1930 O O . ARG A 1 244 ? 18.708 11.590 -2.921 1.00 83.31 244 ARG A O 1
ATOM 1937 N N . PRO A 1 245 ? 17.594 11.774 -0.948 1.00 62.31 245 PRO A N 1
ATOM 1938 C CA . PRO A 1 245 ? 16.347 12.240 -1.531 1.00 62.31 245 PRO A CA 1
ATOM 1939 C C . PRO A 1 245 ? 16.491 13.617 -2.177 1.00 62.31 245 PRO A C 1
ATOM 1941 O O . PRO A 1 245 ? 16.768 14.582 -1.466 1.00 62.31 245 PRO A O 1
ATOM 1944 N N . PRO A 1 246 ? 16.285 13.770 -3.503 1.00 63.50 246 PRO A N 1
ATOM 1945 C CA . PRO A 1 246 ? 15.682 14.983 -4.020 1.00 63.50 246 PRO A CA 1
ATOM 1946 C C . PRO A 1 246 ? 14.400 15.277 -3.242 1.00 63.50 246 PRO A C 1
ATOM 1948 O O . PRO A 1 246 ? 13.564 14.399 -3.030 1.00 63.50 246 PRO A O 1
ATOM 1951 N N . TRP A 1 247 ? 14.244 16.533 -2.837 1.00 71.88 247 TRP A N 1
ATOM 1952 C CA . TRP A 1 247 ? 13.048 17.009 -2.144 1.00 71.88 247 TRP A CA 1
ATOM 1953 C C . TRP A 1 247 ? 11.792 16.940 -3.020 1.00 71.88 247 TRP A C 1
ATOM 1955 O O . TRP A 1 247 ? 10.688 16.935 -2.484 1.00 71.88 247 TRP A O 1
ATOM 1965 N N . PHE A 1 248 ? 11.963 16.852 -4.346 1.00 81.62 248 PHE A N 1
ATOM 1966 C CA . PHE A 1 248 ? 10.866 16.832 -5.303 1.00 81.62 248 PHE A CA 1
ATOM 1967 C C . PHE A 1 248 ? 11.021 15.726 -6.360 1.00 81.62 248 PHE A C 1
ATOM 1969 O O . PHE A 1 248 ? 12.103 15.570 -6.932 1.00 81.62 248 PHE A O 1
ATOM 1976 N N . PRO A 1 249 ? 9.947 14.967 -6.635 1.00 86.00 249 PRO A N 1
ATOM 1977 C CA . PRO A 1 249 ? 9.900 13.987 -7.718 1.00 86.00 249 PRO A CA 1
ATOM 1978 C C . PRO A 1 249 ? 9.943 14.666 -9.098 1.00 86.00 249 PRO A C 1
ATOM 1980 O O . PRO A 1 249 ? 9.352 15.724 -9.307 1.00 86.00 249 PRO A O 1
ATOM 1983 N N . SER A 1 250 ? 10.645 14.044 -10.047 1.00 84.50 250 SER A N 1
ATOM 1984 C CA . SER A 1 250 ? 10.899 14.570 -11.401 1.00 84.50 250 SER A CA 1
ATOM 1985 C C . SER A 1 250 ? 10.300 13.719 -12.527 1.00 84.50 250 SER A C 1
ATOM 1987 O O . SER A 1 250 ? 10.173 14.186 -13.656 1.00 84.50 250 SER A O 1
ATOM 1989 N N . SER A 1 251 ? 9.914 12.478 -12.233 1.00 86.12 251 SER A N 1
ATOM 1990 C CA . SER A 1 251 ? 9.255 11.543 -13.153 1.00 86.12 251 SER A CA 1
ATOM 1991 C C . SER A 1 251 ? 8.146 10.750 -12.459 1.00 86.12 251 SER A C 1
ATOM 1993 O O . SER A 1 251 ? 8.099 10.689 -11.225 1.00 86.12 251 SER A O 1
ATOM 1995 N N . THR A 1 252 ? 7.287 10.085 -13.237 1.00 88.31 252 THR A N 1
ATOM 1996 C CA . THR A 1 252 ? 6.218 9.208 -12.729 1.00 88.31 252 THR A CA 1
ATOM 1997 C C . THR A 1 252 ? 6.756 8.153 -11.756 1.00 88.31 252 THR A C 1
ATOM 1999 O O . THR A 1 252 ? 6.250 8.043 -10.641 1.00 88.31 252 THR A O 1
ATOM 2002 N N . SER A 1 253 ? 7.858 7.473 -12.092 1.00 86.62 253 SER A N 1
ATOM 2003 C CA . SER A 1 253 ? 8.482 6.470 -11.213 1.00 86.62 253 SER A CA 1
ATOM 2004 C C . SER A 1 253 ? 8.963 7.070 -9.883 1.00 86.62 253 SER A C 1
ATOM 2006 O O . SER A 1 253 ? 8.847 6.445 -8.828 1.00 86.62 253 SER A O 1
ATOM 2008 N N . THR A 1 254 ? 9.478 8.307 -9.897 1.00 87.06 254 THR A N 1
ATOM 2009 C CA . THR A 1 254 ? 9.882 8.992 -8.655 1.00 87.06 254 THR A CA 1
ATOM 2010 C C . THR A 1 254 ? 8.686 9.454 -7.824 1.00 87.06 254 THR A C 1
ATOM 2012 O O . THR A 1 254 ? 8.761 9.396 -6.598 1.00 87.06 254 THR A O 1
ATOM 2015 N N . TRP A 1 255 ? 7.573 9.841 -8.460 1.00 92.12 255 TRP A N 1
ATOM 2016 C CA . TRP A 1 255 ? 6.306 10.133 -7.782 1.00 92.12 255 TRP A CA 1
ATOM 2017 C C . TRP A 1 255 ? 5.730 8.889 -7.105 1.00 92.12 255 TRP A C 1
ATOM 2019 O O . TRP A 1 255 ? 5.349 8.963 -5.941 1.00 92.12 255 TRP A O 1
ATOM 2029 N N . ILE A 1 256 ? 5.732 7.741 -7.788 1.00 92.75 256 ILE A N 1
ATOM 2030 C CA . ILE A 1 256 ? 5.313 6.446 -7.228 1.00 92.75 256 ILE A CA 1
ATOM 2031 C C . ILE A 1 256 ? 6.108 6.143 -5.955 1.00 92.75 256 ILE A C 1
ATOM 2033 O O . ILE A 1 256 ? 5.530 5.888 -4.898 1.00 92.75 256 ILE A O 1
ATOM 2037 N N . ALA A 1 257 ? 7.438 6.237 -6.025 1.00 91.69 257 ALA A N 1
ATOM 2038 C CA . ALA A 1 257 ? 8.295 5.988 -4.873 1.00 91.69 257 ALA A CA 1
ATOM 2039 C C . ALA A 1 257 ? 8.080 7.003 -3.734 1.00 91.69 257 ALA A C 1
ATOM 2041 O O . ALA A 1 257 ? 8.075 6.631 -2.561 1.00 91.69 257 ALA A O 1
ATOM 2042 N N . TYR A 1 258 ? 7.889 8.282 -4.069 1.00 92.75 258 TYR A N 1
ATOM 2043 C CA . TYR A 1 258 ? 7.645 9.342 -3.092 1.00 92.75 258 TYR A CA 1
ATOM 2044 C C . TYR A 1 258 ? 6.322 9.137 -2.346 1.00 92.75 258 TYR A C 1
ATOM 2046 O O . TYR A 1 258 ? 6.294 9.183 -1.118 1.00 92.75 258 TYR A O 1
ATOM 2054 N N . LEU A 1 259 ? 5.238 8.849 -3.074 1.00 95.69 259 LEU A N 1
ATOM 2055 C CA . LEU A 1 259 ? 3.928 8.570 -2.487 1.00 95.69 259 LEU A CA 1
ATOM 2056 C C . LEU A 1 259 ? 3.958 7.315 -1.609 1.00 95.69 259 LEU A C 1
ATOM 2058 O O . LEU A 1 259 ? 3.372 7.329 -0.530 1.00 95.69 259 LEU A O 1
ATOM 2062 N N . SER A 1 260 ? 4.693 6.270 -2.013 1.00 95.38 260 SER A N 1
ATOM 2063 C CA . SER A 1 260 ? 4.902 5.074 -1.183 1.00 95.38 260 SER A CA 1
ATOM 2064 C C . SER A 1 260 ? 5.588 5.415 0.143 1.00 95.38 260 SER A C 1
ATOM 2066 O O . SER A 1 260 ? 5.163 4.967 1.210 1.00 95.38 260 SER A O 1
ATOM 2068 N N . LEU A 1 261 ? 6.638 6.242 0.099 1.00 95.06 261 LEU A N 1
ATOM 2069 C CA . LEU A 1 261 ? 7.365 6.666 1.294 1.00 95.06 261 LEU A CA 1
ATOM 2070 C C . LEU A 1 261 ? 6.496 7.541 2.206 1.00 95.06 261 LEU A C 1
ATOM 2072 O O . LEU A 1 261 ? 6.434 7.291 3.408 1.00 95.06 261 LEU A O 1
ATOM 2076 N N . ALA A 1 262 ? 5.795 8.527 1.643 1.00 95.75 262 ALA A N 1
ATOM 2077 C CA . ALA A 1 262 ? 4.883 9.393 2.386 1.00 95.75 262 ALA A CA 1
ATOM 2078 C C . ALA A 1 262 ? 3.732 8.592 3.023 1.00 95.75 262 ALA A C 1
ATOM 2080 O O . ALA A 1 262 ? 3.465 8.743 4.215 1.00 95.75 262 ALA A O 1
ATOM 2081 N N . GLY A 1 263 ? 3.115 7.676 2.269 1.00 96.62 263 GLY A N 1
ATOM 2082 C CA . GLY A 1 263 ? 2.075 6.773 2.768 1.00 96.62 263 GLY A CA 1
ATOM 2083 C C . GLY A 1 263 ? 2.565 5.878 3.907 1.00 96.62 263 GLY A C 1
ATOM 2084 O O . GLY A 1 263 ? 1.874 5.729 4.916 1.00 96.62 263 GLY A O 1
ATOM 2085 N N . SER A 1 264 ? 3.793 5.363 3.804 1.00 96.56 264 SER A N 1
ATOM 2086 C CA . SER A 1 264 ? 4.422 4.548 4.856 1.00 96.56 264 SER A CA 1
ATOM 2087 C C . SER A 1 264 ? 4.684 5.340 6.141 1.00 96.56 264 SER A C 1
ATOM 2089 O O . SER A 1 264 ? 4.527 4.813 7.246 1.00 96.56 264 SER A O 1
ATOM 2091 N N . TRP A 1 265 ? 5.053 6.620 6.021 1.00 96.44 265 TRP A N 1
ATOM 2092 C CA . TRP A 1 265 ? 5.191 7.510 7.174 1.00 96.44 265 TRP A CA 1
ATOM 2093 C C . TRP A 1 265 ? 3.847 7.784 7.839 1.00 96.44 265 TRP A C 1
ATOM 2095 O O . TRP A 1 265 ? 3.751 7.640 9.056 1.00 96.44 265 TRP A O 1
ATOM 2105 N N . CYS A 1 266 ? 2.803 8.091 7.062 1.00 96.38 266 CYS A N 1
ATOM 2106 C CA . CYS A 1 266 ? 1.435 8.190 7.577 1.00 96.38 266 CYS A CA 1
ATOM 2107 C C . CYS A 1 266 ? 1.060 6.919 8.353 1.00 96.38 266 CYS A C 1
ATOM 2109 O O . CYS A 1 266 ? 0.701 6.999 9.522 1.00 96.38 266 CYS A O 1
ATOM 2111 N N . TRP A 1 267 ? 1.269 5.734 7.782 1.00 93.75 267 TRP A N 1
ATOM 2112 C CA . TRP A 1 267 ? 1.007 4.468 8.476 1.00 93.75 267 TRP A CA 1
ATOM 2113 C C . TRP A 1 267 ? 1.810 4.281 9.766 1.00 93.75 267 TRP A C 1
ATOM 2115 O O . TRP A 1 267 ? 1.285 3.770 10.756 1.00 93.75 267 TRP A O 1
ATOM 2125 N N . SER A 1 268 ? 3.061 4.738 9.798 1.00 94.94 268 SER A N 1
ATOM 2126 C CA . SER A 1 268 ? 3.862 4.747 11.027 1.00 94.94 268 SER A CA 1
ATOM 2127 C C . SER A 1 268 ? 3.248 5.647 12.097 1.00 94.94 268 SER A C 1
ATOM 2129 O O . SER A 1 268 ? 3.131 5.225 13.247 1.00 94.94 268 SER A O 1
ATOM 2131 N N . PHE A 1 269 ? 2.759 6.834 11.728 1.00 93.12 269 PHE A N 1
ATOM 2132 C CA . PHE A 1 269 ? 1.999 7.685 12.646 1.00 93.12 269 PHE A CA 1
ATOM 2133 C C . PHE A 1 269 ? 0.683 7.031 13.087 1.00 93.12 269 PHE A C 1
ATOM 2135 O O . PHE A 1 269 ? 0.340 7.108 14.263 1.00 93.12 269 PHE A O 1
ATOM 2142 N N . GLY A 1 270 ? -0.012 6.331 12.187 1.00 91.31 270 GLY A N 1
ATOM 2143 C CA . GLY A 1 270 ? -1.228 5.569 12.496 1.00 91.31 270 GLY A CA 1
ATOM 2144 C C . GLY A 1 270 ? -1.004 4.440 13.498 1.00 91.31 270 GLY A C 1
ATOM 2145 O O . GLY A 1 270 ? -1.869 4.154 14.319 1.00 91.31 270 GLY A O 1
ATOM 2146 N N . SER A 1 271 ? 0.183 3.830 13.476 1.00 91.50 271 SER A N 1
ATOM 2147 C CA . SER A 1 271 ? 0.571 2.792 14.437 1.00 91.50 271 SER A CA 1
ATOM 2148 C C . SER A 1 271 ? 0.974 3.337 15.813 1.00 91.50 271 SER A C 1
ATOM 2150 O O . SER A 1 271 ? 1.130 2.566 16.761 1.00 91.50 271 SER A O 1
ATOM 2152 N N . ALA A 1 272 ? 1.144 4.657 15.955 1.00 88.00 272 ALA A N 1
ATOM 2153 C CA . ALA A 1 272 ? 1.493 5.259 17.232 1.00 88.00 272 ALA A CA 1
ATOM 2154 C C . ALA A 1 272 ? 0.313 5.178 18.212 1.00 88.00 272 ALA A C 1
ATOM 2156 O O . ALA A 1 272 ? -0.839 5.441 17.873 1.00 88.00 272 ALA A O 1
ATOM 2157 N N . ARG A 1 273 ? 0.599 4.848 19.474 1.00 83.81 273 ARG A N 1
ATOM 2158 C CA . ARG A 1 273 ? -0.428 4.802 20.519 1.00 83.81 273 ARG A CA 1
ATOM 2159 C C . ARG A 1 273 ? -0.750 6.225 20.979 1.00 83.81 273 ARG A C 1
ATOM 2161 O O . ARG A 1 273 ? 0.105 6.886 21.567 1.00 83.81 273 ARG A O 1
ATOM 2168 N N . ALA A 1 274 ? -1.986 6.685 20.778 1.00 80.00 274 ALA A N 1
ATOM 2169 C CA . ALA A 1 274 ? -2.480 7.863 21.495 1.00 80.00 274 ALA A CA 1
ATOM 2170 C C . ALA A 1 274 ? -2.579 7.562 22.989 1.00 80.00 274 ALA A C 1
ATOM 2172 O O . ALA A 1 274 ? -3.020 6.487 23.402 1.00 80.00 274 ALA A O 1
ATOM 2173 N N . SER A 1 275 ? -2.284 8.565 23.813 1.00 85.62 275 SER A N 1
ATOM 2174 C CA . SER A 1 275 ? -2.776 8.547 25.185 1.00 85.62 275 SER A CA 1
ATOM 2175 C C . SER A 1 275 ? -4.308 8.631 25.178 1.00 85.62 275 SER A C 1
ATOM 2177 O O . SER A 1 275 ? -4.899 9.376 24.392 1.00 85.62 275 SER A O 1
ATOM 2179 N N . ARG A 1 276 ? -4.970 7.902 26.088 1.00 82.88 276 ARG A N 1
ATOM 2180 C CA . ARG A 1 276 ? -6.442 7.934 26.224 1.00 82.88 276 ARG A CA 1
ATOM 2181 C C . ARG A 1 276 ? -6.976 9.364 26.390 1.00 82.88 276 ARG A C 1
ATOM 2183 O O . ARG A 1 276 ? -8.021 9.701 25.845 1.00 82.88 276 ARG A O 1
ATOM 2190 N N . GLY A 1 277 ? -6.228 10.216 27.098 1.00 88.75 277 GLY A N 1
ATOM 2191 C CA . GLY A 1 277 ? -6.584 11.620 27.311 1.00 88.75 277 GLY A CA 1
ATOM 2192 C C . GLY A 1 277 ? -6.522 12.479 26.045 1.00 88.75 277 GLY A C 1
ATOM 2193 O O . GLY A 1 277 ? -7.387 13.331 25.855 1.00 88.75 277 GLY A O 1
ATOM 2194 N N . PHE A 1 278 ? -5.540 12.253 25.163 1.00 88.56 278 PHE A N 1
ATOM 2195 C CA . PHE A 1 278 ? -5.488 12.935 23.866 1.00 88.56 278 PHE A CA 1
ATOM 2196 C C . PHE A 1 278 ? -6.686 12.544 23.003 1.00 88.56 278 PHE A C 1
ATOM 2198 O O . PHE A 1 278 ? -7.370 13.413 22.470 1.00 88.56 278 PHE A O 1
ATOM 2205 N N . GLY A 1 279 ? -6.968 11.244 22.937 1.00 85.94 279 GLY A N 1
ATOM 2206 C CA . GLY A 1 279 ? -8.069 10.710 22.154 1.00 85.94 279 GLY A CA 1
ATOM 2207 C C . GLY A 1 279 ? -9.440 11.257 22.564 1.00 85.94 279 GLY A C 1
ATOM 2208 O O . GLY A 1 279 ? -10.162 11.827 21.748 1.00 85.94 279 GLY A O 1
ATOM 2209 N N . ALA A 1 280 ? -9.757 11.191 23.861 1.00 87.06 280 ALA A N 1
ATOM 2210 C CA . ALA A 1 280 ? -11.009 11.729 24.396 1.00 87.06 280 ALA A CA 1
ATOM 2211 C C . ALA A 1 280 ? -11.163 13.240 24.141 1.00 87.06 280 ALA A C 1
ATOM 2213 O O . ALA A 1 280 ? -12.255 13.711 23.828 1.00 87.06 280 ALA A O 1
ATOM 2214 N N . ARG A 1 281 ? -10.066 14.006 24.234 1.00 91.62 281 ARG A N 1
ATOM 2215 C CA . ARG A 1 281 ? -10.071 15.447 23.944 1.00 91.62 281 ARG A CA 1
ATOM 2216 C C . ARG A 1 281 ? -10.271 15.736 22.459 1.00 91.62 281 ARG A C 1
ATOM 2218 O O . ARG A 1 281 ? -10.970 16.678 22.125 1.00 91.62 281 ARG A O 1
ATOM 2225 N N . ALA A 1 282 ? -9.662 14.957 21.572 1.00 89.06 282 ALA A N 1
ATOM 2226 C CA . ALA A 1 282 ? -9.840 15.144 20.138 1.00 89.06 282 ALA A CA 1
ATOM 2227 C C . ALA A 1 282 ? -11.248 14.742 19.676 1.00 89.06 282 ALA A C 1
ATOM 2229 O O . ALA A 1 282 ? -11.796 15.357 18.762 1.00 89.06 282 ALA A O 1
ATOM 2230 N N . ALA A 1 283 ? -11.854 13.739 20.316 1.00 88.88 283 ALA A N 1
ATOM 2231 C CA . ALA A 1 283 ? -13.216 13.321 20.009 1.00 88.88 283 ALA A CA 1
ATOM 2232 C C . ALA A 1 283 ? -14.266 14.387 20.370 1.00 88.88 283 ALA A C 1
ATOM 2234 O O . ALA A 1 283 ? -15.296 14.488 19.710 1.00 88.88 283 ALA A O 1
ATOM 2235 N N . SER A 1 284 ? -13.997 15.245 21.363 1.00 92.12 284 SER A N 1
ATOM 2236 C CA . SER A 1 284 ? -14.912 16.345 21.701 1.00 92.12 284 SER A CA 1
ATOM 2237 C C . SER A 1 284 ? -14.936 17.469 20.659 1.00 92.12 284 SER A C 1
ATOM 2239 O O . SER A 1 284 ? -15.874 18.263 20.652 1.00 92.12 284 SER A O 1
ATOM 2241 N N . TRP A 1 285 ? -13.942 17.540 19.767 1.00 91.88 285 TRP A N 1
ATOM 2242 C CA . TRP A 1 285 ? -13.902 18.541 18.696 1.00 91.88 285 TRP A CA 1
ATOM 2243 C C . TRP A 1 285 ? -14.849 18.212 17.541 1.00 91.88 285 TRP A C 1
ATOM 2245 O O . TRP A 1 285 ? -15.313 19.124 16.862 1.00 91.88 285 TRP A O 1
ATOM 2255 N N . ILE A 1 286 ? -15.137 16.926 17.312 1.00 91.81 286 ILE A N 1
ATOM 2256 C CA . ILE A 1 286 ? -15.984 16.462 16.210 1.00 91.81 286 ILE A CA 1
ATOM 2257 C C . ILE A 1 286 ? -17.051 15.513 16.770 1.00 91.81 286 ILE A C 1
ATOM 2259 O O . ILE A 1 286 ? -16.745 14.354 17.065 1.00 91.81 286 ILE A O 1
ATOM 2263 N N . PRO A 1 287 ? -18.312 15.964 16.911 1.00 92.19 287 PRO A N 1
ATOM 2264 C CA . PRO A 1 287 ? -19.394 15.118 17.401 1.00 92.19 287 PRO A CA 1
ATOM 2265 C C . PRO A 1 287 ? -19.542 13.831 16.578 1.00 92.19 287 PRO A C 1
ATOM 2267 O O . PRO A 1 287 ? -19.594 13.870 15.350 1.00 92.19 287 PRO A O 1
ATOM 2270 N N . GLY A 1 288 ? -19.623 12.685 17.258 1.00 90.94 288 GLY A N 1
ATOM 2271 C CA . GLY A 1 288 ? -19.754 11.368 16.621 1.00 90.94 288 GLY A CA 1
ATOM 2272 C C . GLY A 1 288 ? -18.435 10.724 16.184 1.00 90.94 288 GLY A C 1
ATOM 2273 O O . GLY A 1 288 ? -18.460 9.622 15.634 1.00 90.94 288 GLY A O 1
ATOM 2274 N N . SER A 1 289 ? -17.294 11.369 16.437 1.00 92.88 289 SER A N 1
ATOM 2275 C CA . SER A 1 289 ? -15.979 10.780 16.185 1.00 92.88 289 SER A CA 1
ATOM 2276 C C . SER A 1 289 ? -15.566 9.789 17.279 1.00 92.88 289 SER A C 1
ATOM 2278 O O . SER A 1 289 ? -15.909 9.943 18.453 1.00 92.88 289 SER A O 1
ATOM 2280 N N . ALA A 1 290 ? -14.837 8.743 16.891 1.00 91.19 290 ALA A N 1
ATOM 2281 C CA . ALA A 1 290 ? -14.325 7.745 17.821 1.00 91.19 290 ALA A CA 1
ATOM 2282 C C . ALA A 1 290 ? -13.234 8.347 18.737 1.00 91.19 290 ALA A C 1
ATOM 2284 O O . ALA A 1 290 ? -12.481 9.222 18.298 1.00 91.19 290 ALA A O 1
ATOM 2285 N N . PRO A 1 291 ? -13.041 7.840 19.972 1.00 84.12 291 PRO A N 1
ATOM 2286 C CA . PRO A 1 291 ? -11.990 8.313 20.879 1.00 84.12 291 PRO A CA 1
ATOM 2287 C C . PRO A 1 291 ? -10.575 8.253 20.294 1.00 84.12 291 PRO A C 1
ATOM 2289 O O . PRO A 1 291 ? -9.685 8.916 20.798 1.00 84.12 291 PRO A O 1
ATOM 2292 N N . GLY A 1 292 ? -10.327 7.462 19.250 1.00 85.06 292 GLY A N 1
ATOM 2293 C CA . GLY A 1 292 ? -9.026 7.379 18.589 1.00 85.06 292 GLY A CA 1
ATOM 2294 C C . GLY A 1 292 ? -8.881 8.226 17.327 1.00 85.06 292 GLY A C 1
ATOM 2295 O O . GLY A 1 292 ? -7.767 8.287 16.824 1.00 85.06 292 GLY A O 1
ATOM 2296 N N . TRP A 1 293 ? -9.949 8.862 16.820 1.00 85.69 293 TRP A N 1
ATOM 2297 C CA . TRP A 1 293 ? -10.134 9.185 15.393 1.00 85.69 293 TRP A CA 1
ATOM 2298 C C . TRP A 1 293 ? -8.995 9.922 14.661 1.00 85.69 293 TRP A C 1
ATOM 2300 O O . TRP A 1 293 ? -8.779 9.592 13.493 1.00 85.69 293 TRP A O 1
ATOM 2310 N N . PRO A 1 294 ? -8.224 10.866 15.252 1.00 87.12 294 PRO A N 1
ATOM 2311 C CA . PRO A 1 294 ? -7.213 11.579 14.474 1.00 87.12 294 PRO A CA 1
ATOM 2312 C C . PRO A 1 294 ? -6.092 10.650 14.007 1.00 87.12 294 PRO A C 1
ATOM 2314 O O . PRO A 1 294 ? -5.557 10.823 12.918 1.00 87.12 294 PRO A O 1
ATOM 2317 N N . ILE A 1 295 ? -5.741 9.646 14.812 1.00 88.38 295 ILE A N 1
ATOM 2318 C CA . ILE A 1 295 ? -4.664 8.705 14.493 1.00 88.38 295 ILE A CA 1
ATOM 2319 C C . ILE A 1 295 ? -5.015 7.791 13.314 1.00 88.38 295 ILE A C 1
ATOM 2321 O O . ILE A 1 295 ? -4.249 7.786 12.351 1.00 88.38 295 ILE A O 1
ATOM 2325 N N . PRO A 1 296 ? -6.140 7.048 13.307 1.00 81.94 296 PRO A N 1
ATOM 2326 C CA . PRO A 1 296 ? -6.522 6.269 12.143 1.00 81.94 296 PRO A CA 1
ATOM 2327 C C . PRO A 1 296 ? -6.808 7.162 10.932 1.00 81.94 296 PRO A C 1
ATOM 2329 O O . PRO A 1 296 ? -6.487 6.750 9.821 1.00 81.94 296 PRO A O 1
ATOM 2332 N N . PHE A 1 297 ? -7.303 8.394 11.115 1.00 89.00 297 PHE A N 1
ATOM 2333 C CA . PHE A 1 297 ? -7.529 9.321 10.004 1.00 89.00 297 PHE A CA 1
ATOM 2334 C C . PHE A 1 297 ? -6.223 9.779 9.330 1.00 89.00 297 PHE A C 1
ATOM 2336 O O . PHE A 1 297 ? -5.990 9.526 8.148 1.00 89.00 297 PHE A O 1
ATOM 2343 N N . PHE A 1 298 ? -5.338 10.451 10.068 1.00 89.50 298 PHE A N 1
ATOM 2344 C CA . PHE A 1 298 ? -4.087 10.965 9.499 1.00 89.50 298 PHE A CA 1
ATOM 2345 C C . PHE A 1 298 ? -3.081 9.854 9.208 1.00 89.50 298 PHE A C 1
ATOM 2347 O O . PHE A 1 298 ? -2.229 9.999 8.331 1.00 89.50 298 PHE A O 1
ATOM 2354 N N . GLY A 1 299 ? -3.174 8.751 9.941 1.00 93.06 299 GLY A N 1
ATOM 2355 C CA . GLY A 1 299 ? -2.254 7.645 9.816 1.00 93.06 299 GLY A CA 1
ATOM 2356 C C . GLY A 1 299 ? -2.657 6.649 8.739 1.00 93.06 299 GLY A C 1
ATOM 2357 O O . GLY A 1 299 ? -2.016 6.553 7.692 1.00 93.06 299 GLY A O 1
ATOM 2358 N N . PHE A 1 300 ? -3.733 5.902 8.987 1.00 94.19 300 PHE A N 1
ATOM 2359 C CA . PHE A 1 300 ? -4.151 4.816 8.103 1.00 94.19 300 PHE A CA 1
ATOM 2360 C C . PHE A 1 300 ? -4.960 5.312 6.905 1.00 94.19 300 PHE A C 1
ATOM 2362 O O . PHE A 1 300 ? -4.664 4.898 5.787 1.00 94.19 300 PHE A O 1
ATOM 2369 N N . PHE A 1 301 ? -5.929 6.213 7.086 1.00 97.06 301 PHE A N 1
ATOM 2370 C CA . PHE A 1 301 ? -6.782 6.681 5.989 1.00 97.06 301 PHE A CA 1
ATOM 2371 C C . PHE A 1 301 ? -5.988 7.514 4.983 1.00 97.06 301 PHE A C 1
ATOM 2373 O O . PHE A 1 301 ? -5.881 7.123 3.821 1.00 97.06 301 PHE A O 1
ATOM 2380 N N . LEU A 1 302 ? -5.356 8.605 5.426 1.00 97.25 302 LEU A N 1
ATOM 2381 C CA . LEU A 1 302 ? -4.554 9.454 4.543 1.00 97.25 302 LEU A CA 1
ATOM 2382 C C . LEU A 1 302 ? -3.396 8.676 3.904 1.00 97.25 302 LEU A C 1
ATOM 2384 O O . LEU A 1 302 ? -3.163 8.796 2.702 1.00 97.25 302 LEU A O 1
ATOM 2388 N N . GLY A 1 303 ? -2.715 7.823 4.673 1.00 96.75 303 GLY A N 1
ATOM 2389 C CA . GLY A 1 303 ? -1.662 6.971 4.128 1.00 96.75 303 GLY A CA 1
ATOM 2390 C C . GLY A 1 303 ? -2.173 6.000 3.060 1.00 96.75 303 GLY A C 1
ATOM 2391 O O . GLY A 1 303 ? -1.528 5.822 2.029 1.00 96.75 303 GLY A O 1
ATOM 2392 N N . SER A 1 304 ? -3.369 5.437 3.241 1.00 97.62 304 SER A N 1
ATOM 2393 C CA . SER A 1 304 ? -4.003 4.567 2.243 1.00 97.62 304 SER A CA 1
ATOM 2394 C C . SER A 1 304 ? -4.441 5.325 0.987 1.00 97.62 304 SER A C 1
ATOM 2396 O O . SER A 1 304 ? -4.335 4.783 -0.111 1.00 97.62 304 SER A O 1
ATOM 2398 N N . LEU A 1 305 ? -4.851 6.593 1.098 1.00 98.25 305 LEU A N 1
ATOM 2399 C CA . LEU A 1 305 ? -5.094 7.445 -0.075 1.00 98.25 305 LEU A CA 1
ATOM 2400 C C . LEU A 1 305 ? -3.805 7.709 -0.865 1.00 98.25 305 LEU A C 1
ATOM 2402 O O . LEU A 1 305 ? -3.821 7.669 -2.095 1.00 98.25 305 LEU A O 1
ATOM 2406 N N . LEU A 1 306 ? -2.677 7.916 -0.178 1.00 97.75 306 LEU A N 1
ATOM 2407 C CA . LEU A 1 306 ? -1.373 8.056 -0.834 1.00 97.75 306 LEU A CA 1
ATOM 2408 C C . LEU A 1 306 ? -0.971 6.767 -1.563 1.00 97.75 306 LEU A C 1
ATOM 2410 O O . LEU A 1 306 ? -0.537 6.836 -2.712 1.00 97.75 306 LEU A O 1
ATOM 2414 N N . PHE A 1 307 ? -1.189 5.596 -0.956 1.00 97.56 307 PHE A N 1
ATOM 2415 C CA . PHE A 1 307 ? -0.982 4.305 -1.627 1.00 97.56 307 PHE A CA 1
ATOM 2416 C C . PHE A 1 307 ? -1.952 4.068 -2.795 1.00 97.56 307 PHE A C 1
ATOM 2418 O O . PHE A 1 307 ? -1.567 3.481 -3.806 1.00 97.56 307 PHE A O 1
ATOM 2425 N N . THR A 1 308 ? -3.184 4.573 -2.705 1.00 98.12 308 THR A N 1
ATOM 2426 C CA . THR A 1 308 ? -4.159 4.530 -3.806 1.00 98.12 308 THR A CA 1
ATOM 2427 C C . THR A 1 308 ? -3.644 5.346 -4.992 1.00 98.12 308 THR A C 1
ATOM 2429 O O . THR A 1 308 ? -3.560 4.835 -6.107 1.00 98.12 308 THR A O 1
ATOM 2432 N N . ALA A 1 309 ? -3.221 6.592 -4.751 1.00 97.62 309 ALA A N 1
ATOM 2433 C CA . ALA A 1 309 ? -2.634 7.450 -5.780 1.00 97.62 309 ALA A CA 1
ATOM 2434 C C . ALA A 1 309 ? -1.357 6.836 -6.377 1.00 97.62 309 ALA A C 1
ATOM 2436 O O . ALA A 1 309 ? -1.180 6.823 -7.592 1.00 97.62 309 ALA A O 1
ATOM 2437 N N . GLN A 1 310 ? -0.498 6.263 -5.532 1.00 96.81 310 GLN A N 1
ATOM 2438 C CA . GLN A 1 310 ? 0.704 5.542 -5.946 1.00 96.81 310 GLN A CA 1
ATOM 2439 C C . GLN A 1 310 ? 0.378 4.353 -6.860 1.00 96.81 310 GLN A C 1
ATOM 2441 O O . GLN A 1 310 ? 1.005 4.201 -7.905 1.00 96.81 310 GLN A O 1
ATOM 2446 N N . SER A 1 311 ? -0.626 3.549 -6.511 1.00 97.25 311 SER A N 1
ATOM 2447 C CA . SER A 1 311 ? -1.057 2.395 -7.310 1.00 97.25 311 SER A CA 1
ATOM 2448 C C . SER A 1 311 ? -1.679 2.821 -8.644 1.00 97.25 311 SER A C 1
ATOM 2450 O O . SER A 1 311 ? -1.406 2.210 -9.674 1.00 97.25 311 SER A O 1
ATOM 2452 N N . LEU A 1 312 ? -2.451 3.913 -8.662 1.00 97.25 312 LEU A N 1
ATOM 2453 C CA . LEU A 1 312 ? -2.974 4.502 -9.900 1.00 97.25 312 LEU A CA 1
ATOM 2454 C C . LEU A 1 312 ? -1.849 4.987 -10.821 1.00 97.25 312 LEU A C 1
ATOM 2456 O O . LEU A 1 312 ? -1.911 4.761 -12.028 1.00 97.25 312 LEU A O 1
ATOM 2460 N N . LEU A 1 313 ? -0.802 5.604 -10.265 1.00 95.44 313 LEU A N 1
ATOM 2461 C CA . LEU A 1 313 ? 0.370 5.998 -11.045 1.00 95.44 313 LEU A CA 1
ATOM 2462 C C . LEU A 1 313 ? 1.143 4.793 -11.586 1.00 95.44 313 LEU A C 1
ATOM 2464 O O . LEU A 1 313 ? 1.633 4.872 -12.707 1.00 95.44 313 LEU A O 1
ATOM 2468 N N . MET A 1 314 ? 1.218 3.677 -10.851 1.00 94.62 314 MET A N 1
ATOM 2469 C CA . MET A 1 314 ? 1.798 2.438 -11.388 1.00 94.62 314 MET A CA 1
ATOM 2470 C C . MET A 1 314 ? 1.011 1.932 -12.601 1.00 94.62 314 MET A C 1
ATOM 2472 O O . MET A 1 314 ? 1.610 1.617 -13.624 1.00 94.62 314 MET A O 1
ATOM 2476 N N . VAL A 1 315 ? -0.325 1.885 -12.519 1.00 94.75 315 VAL A N 1
ATOM 2477 C CA . VAL A 1 315 ? -1.166 1.476 -13.660 1.00 94.75 315 VAL A CA 1
ATOM 2478 C C . VAL A 1 315 ? -0.980 2.424 -14.846 1.00 94.75 315 VAL A C 1
ATOM 2480 O O . VAL A 1 315 ? -0.875 1.974 -15.987 1.00 94.75 315 VAL A O 1
ATOM 2483 N N . HIS A 1 316 ? -0.897 3.726 -14.580 1.00 94.06 316 HIS A N 1
ATOM 2484 C CA . HIS A 1 316 ? -0.639 4.733 -15.602 1.00 94.06 316 HIS A CA 1
ATOM 2485 C C . HIS A 1 316 ? 0.730 4.551 -16.272 1.00 94.06 316 HIS A C 1
ATOM 2487 O O . HIS A 1 316 ? 0.793 4.560 -17.497 1.00 94.06 316 HIS A O 1
ATOM 2493 N N . GLU A 1 317 ? 1.797 4.332 -15.500 1.00 91.31 317 GLU A N 1
ATOM 2494 C CA . GLU A 1 317 ? 3.149 4.088 -16.023 1.00 91.31 317 GLU A CA 1
ATOM 2495 C C . GLU A 1 317 ? 3.194 2.823 -16.892 1.00 91.31 317 GLU A C 1
ATOM 2497 O O . GLU A 1 317 ? 3.794 2.822 -17.965 1.00 91.31 317 GLU A O 1
ATOM 2502 N N . ILE A 1 318 ? 2.507 1.757 -16.473 1.00 91.38 318 ILE A N 1
ATOM 2503 C CA . ILE A 1 318 ? 2.368 0.531 -17.268 1.00 91.38 318 ILE A CA 1
ATOM 2504 C C . ILE A 1 318 ? 1.634 0.826 -18.589 1.00 91.38 318 ILE A C 1
ATOM 2506 O O . ILE A 1 318 ? 2.099 0.422 -19.654 1.00 91.38 318 ILE A O 1
ATOM 2510 N N . ALA A 1 319 ? 0.530 1.578 -18.542 1.00 91.56 319 ALA A N 1
ATOM 2511 C CA . ALA A 1 319 ? -0.231 1.949 -19.736 1.00 91.56 319 ALA A CA 1
ATOM 2512 C C . ALA A 1 319 ? 0.586 2.818 -20.712 1.00 91.56 319 ALA A C 1
ATOM 2514 O O . ALA A 1 319 ? 0.526 2.611 -21.924 1.00 91.56 319 ALA A O 1
ATOM 2515 N N . GLU A 1 320 ? 1.360 3.781 -20.201 1.00 88.69 320 GLU A N 1
ATOM 2516 C CA . GLU A 1 320 ? 2.253 4.606 -21.022 1.00 88.69 320 GLU A CA 1
ATOM 2517 C C . GLU A 1 320 ? 3.335 3.765 -21.703 1.00 88.69 320 GLU A C 1
ATOM 2519 O O . GLU A 1 320 ? 3.542 3.905 -22.910 1.00 88.69 320 GLU A O 1
ATOM 2524 N N . ASN A 1 321 ? 3.965 2.848 -20.965 1.00 85.06 321 ASN A N 1
ATOM 2525 C CA . ASN A 1 321 ? 4.993 1.963 -21.511 1.00 85.06 321 ASN A CA 1
ATOM 2526 C C . ASN A 1 321 ? 4.451 1.071 -22.639 1.00 85.06 321 ASN A C 1
ATOM 2528 O O . ASN A 1 321 ? 5.123 0.890 -23.655 1.00 85.06 321 ASN A O 1
ATOM 2532 N N . GLU A 1 322 ? 3.231 0.549 -22.505 1.00 87.62 322 GLU A N 1
ATOM 2533 C CA . GLU A 1 322 ? 2.606 -0.259 -23.558 1.00 87.62 322 GLU A CA 1
ATOM 2534 C C . GLU A 1 322 ? 2.276 0.549 -24.816 1.00 87.62 322 GLU A C 1
ATOM 2536 O O . GLU A 1 322 ? 2.525 0.095 -25.936 1.00 87.62 322 GLU A O 1
ATOM 2541 N N . GLU A 1 323 ? 1.780 1.778 -24.669 1.00 86.50 323 GLU A N 1
ATOM 2542 C CA . GLU A 1 323 ? 1.564 2.655 -25.821 1.00 86.50 323 GLU A CA 1
ATOM 2543 C C . GLU A 1 323 ? 2.872 3.002 -26.541 1.00 86.50 323 GLU A C 1
ATOM 2545 O O . GLU A 1 323 ? 2.922 3.017 -27.776 1.00 86.50 323 GLU A O 1
ATOM 2550 N N . GLU A 1 324 ? 3.935 3.288 -25.788 1.00 80.31 324 GLU A N 1
ATOM 2551 C CA . GLU A 1 324 ? 5.260 3.544 -26.349 1.00 80.31 324 GLU A CA 1
ATOM 2552 C C . GLU A 1 324 ? 5.801 2.315 -27.089 1.00 80.31 324 GLU A C 1
ATOM 2554 O O . GLU A 1 324 ? 6.312 2.446 -28.208 1.00 80.31 324 GLU A O 1
ATOM 2559 N N . ASN A 1 325 ? 5.620 1.118 -26.525 1.00 78.31 325 ASN A N 1
ATOM 2560 C CA . ASN A 1 325 ? 5.984 -0.144 -27.167 1.00 78.31 325 ASN A CA 1
ATOM 2561 C C . ASN A 1 325 ? 5.198 -0.363 -28.469 1.00 78.31 325 ASN A C 1
ATOM 2563 O O . ASN A 1 325 ? 5.791 -0.697 -29.500 1.00 78.31 325 ASN A O 1
ATOM 2567 N N . ALA A 1 326 ? 3.887 -0.108 -28.463 1.00 81.88 326 ALA A N 1
ATOM 2568 C CA . ALA A 1 326 ? 3.034 -0.235 -29.641 1.00 81.88 326 ALA A CA 1
ATOM 2569 C C . ALA A 1 326 ? 3.423 0.755 -30.756 1.00 81.88 326 ALA A C 1
ATOM 2571 O O . ALA A 1 326 ? 3.495 0.378 -31.930 1.00 81.88 326 ALA A O 1
ATOM 2572 N N . ARG A 1 327 ? 3.737 2.012 -30.407 1.00 78.50 327 ARG A N 1
ATOM 2573 C CA . ARG A 1 327 ? 4.229 3.023 -31.365 1.00 78.50 327 ARG A CA 1
ATOM 2574 C C . ARG A 1 327 ? 5.608 2.662 -31.916 1.00 78.50 327 ARG A C 1
ATOM 2576 O O . ARG A 1 327 ? 5.832 2.757 -33.121 1.00 78.50 327 ARG A O 1
ATOM 2583 N N . GLY A 1 328 ? 6.518 2.211 -31.053 1.00 72.38 328 GLY A N 1
ATOM 2584 C CA . GLY A 1 328 ? 7.871 1.804 -31.432 1.00 72.38 328 GLY A CA 1
ATOM 2585 C C . GLY A 1 328 ? 7.925 0.532 -32.286 1.00 72.38 328 GLY A C 1
ATOM 2586 O O . GLY A 1 328 ? 8.885 0.352 -33.039 1.00 72.38 328 GLY A O 1
ATOM 2587 N N . GLY A 1 329 ? 6.915 -0.337 -32.183 1.00 66.19 329 GLY A N 1
ATOM 2588 C CA . GLY A 1 329 ? 6.722 -1.487 -33.068 1.00 66.19 329 GLY A CA 1
ATOM 2589 C C . GLY A 1 329 ? 6.265 -1.076 -34.468 1.00 66.19 329 GLY A C 1
ATOM 2590 O O . GLY A 1 329 ? 6.853 -1.520 -35.450 1.00 66.19 329 GLY A O 1
ATOM 2591 N N . ARG A 1 330 ? 5.287 -0.163 -34.567 1.00 60.56 330 ARG A N 1
ATOM 2592 C CA . ARG A 1 330 ? 4.807 0.358 -35.861 1.00 60.56 330 ARG A CA 1
ATOM 2593 C C . ARG A 1 330 ? 5.892 1.118 -36.620 1.00 60.56 330 ARG A C 1
ATOM 2595 O O . ARG A 1 330 ? 6.136 0.816 -37.777 1.00 60.56 330 ARG A O 1
ATOM 2602 N N . GLY A 1 331 ? 6.626 2.003 -35.942 1.00 57.47 331 GLY A N 1
ATOM 2603 C CA . GLY A 1 331 ? 7.714 2.752 -36.582 1.00 57.47 331 GLY A CA 1
ATOM 2604 C C . GLY A 1 331 ? 8.868 1.874 -37.086 1.00 57.47 331 GLY A C 1
ATOM 2605 O O . GLY A 1 331 ? 9.544 2.249 -38.037 1.00 57.47 331 GLY A O 1
ATOM 2606 N N . ALA A 1 332 ? 9.096 0.702 -36.480 1.00 54.22 332 ALA A N 1
ATOM 2607 C CA . ALA A 1 332 ? 10.085 -0.257 -36.975 1.00 54.22 332 ALA A CA 1
ATOM 2608 C C . ALA A 1 332 ? 9.580 -1.019 -38.211 1.00 54.22 332 ALA A C 1
ATOM 2610 O O . ALA A 1 332 ? 10.337 -1.183 -39.161 1.00 54.22 332 ALA A O 1
ATOM 2611 N N . ALA A 1 333 ? 8.305 -1.422 -38.221 1.00 56.06 333 ALA A N 1
ATOM 2612 C CA . ALA A 1 333 ? 7.687 -2.069 -39.377 1.00 56.06 333 ALA A CA 1
ATOM 2613 C C . ALA A 1 333 ? 7.614 -1.126 -40.593 1.00 56.06 333 ALA A C 1
ATOM 2615 O O . ALA A 1 333 ? 7.911 -1.535 -41.711 1.00 56.06 333 ALA A O 1
ATOM 2616 N N . ASP A 1 334 ? 7.295 0.153 -40.376 1.00 55.69 334 ASP A N 1
ATOM 2617 C CA . ASP A 1 334 ? 7.227 1.147 -41.452 1.00 55.69 334 ASP A CA 1
ATOM 2618 C C . ASP A 1 334 ? 8.617 1.468 -42.039 1.00 55.69 334 ASP A C 1
ATOM 2620 O O . ASP A 1 334 ? 8.745 1.670 -43.248 1.00 55.69 334 ASP A O 1
ATOM 2624 N N . ALA A 1 335 ? 9.672 1.459 -41.214 1.00 55.00 335 ALA A N 1
ATOM 2625 C CA . ALA A 1 335 ? 11.053 1.621 -41.678 1.00 55.00 335 ALA A CA 1
ATOM 2626 C C . ALA A 1 335 ? 11.519 0.431 -42.536 1.00 55.00 335 ALA A C 1
ATOM 2628 O O . ALA A 1 335 ? 12.142 0.628 -43.577 1.00 55.00 335 ALA A O 1
ATOM 2629 N N . GLU A 1 336 ? 11.155 -0.794 -42.149 1.00 51.88 336 GLU A N 1
ATOM 2630 C CA . GLU A 1 336 ? 11.494 -2.016 -42.889 1.00 51.88 336 GLU A CA 1
ATOM 2631 C C . GLU A 1 336 ? 10.770 -2.075 -44.251 1.00 51.88 336 GLU A C 1
ATOM 2633 O O . GLU A 1 336 ? 11.357 -2.447 -45.266 1.00 51.88 336 GLU A O 1
ATOM 2638 N N . VAL A 1 337 ? 9.518 -1.604 -44.321 1.00 55.72 337 VAL A N 1
ATOM 2639 C CA . VAL A 1 337 ? 8.762 -1.480 -45.584 1.00 55.72 337 VAL A CA 1
ATOM 2640 C C . VAL A 1 337 ? 9.309 -0.355 -46.480 1.00 55.72 337 VAL A C 1
ATOM 2642 O O . VAL A 1 337 ? 9.274 -0.470 -47.711 1.00 55.72 337 VAL A O 1
ATOM 2645 N N . GLY A 1 338 ? 9.833 0.722 -45.888 1.00 51.56 338 GLY A N 1
ATOM 2646 C CA . GLY A 1 338 ? 10.496 1.814 -46.605 1.00 51.56 338 GLY A CA 1
ATOM 2647 C C . GLY A 1 338 ? 11.777 1.370 -47.319 1.00 51.56 338 GLY A C 1
ATOM 2648 O O . GLY A 1 338 ? 11.950 1.673 -48.503 1.00 51.56 338 GLY A O 1
ATOM 2649 N N . ASP A 1 339 ? 12.618 0.584 -46.644 1.00 50.12 339 ASP A N 1
ATOM 2650 C CA . ASP A 1 339 ? 13.875 0.069 -47.208 1.00 50.12 339 ASP A CA 1
ATOM 2651 C C . ASP A 1 339 ? 13.646 -0.938 -48.346 1.00 50.12 339 ASP A C 1
ATOM 2653 O O . ASP A 1 339 ? 14.326 -0.885 -49.375 1.00 50.12 339 ASP A O 1
ATOM 2657 N N . VAL A 1 340 ? 12.619 -1.792 -48.247 1.00 54.03 340 VAL A N 1
ATOM 2658 C CA . VAL A 1 340 ? 12.256 -2.725 -49.334 1.00 54.03 340 VAL A CA 1
ATOM 2659 C C . VAL A 1 340 ? 11.795 -1.978 -50.595 1.00 54.03 340 VAL A C 1
ATOM 2661 O O . VAL A 1 340 ? 12.070 -2.414 -51.715 1.00 54.03 340 VAL A O 1
ATOM 2664 N N . ARG A 1 341 ? 11.134 -0.820 -50.452 1.00 51.31 341 ARG A N 1
ATOM 2665 C CA . ARG A 1 341 ? 10.751 0.027 -51.599 1.00 51.31 341 ARG A CA 1
ATOM 2666 C C . ARG A 1 341 ? 11.916 0.831 -52.175 1.00 51.31 341 ARG A C 1
ATOM 2668 O O . ARG A 1 341 ? 11.919 1.076 -53.382 1.00 51.31 341 ARG A O 1
ATOM 2675 N N . ALA A 1 342 ? 12.891 1.226 -51.358 1.00 50.94 342 ALA A N 1
ATOM 2676 C CA . ALA A 1 342 ? 14.075 1.953 -51.815 1.00 50.94 342 ALA A CA 1
ATOM 2677 C C . ALA A 1 342 ? 15.079 1.040 -52.549 1.00 50.94 342 ALA A C 1
ATOM 2679 O O . ALA A 1 342 ? 15.660 1.452 -53.553 1.00 50.94 342 ALA A O 1
ATOM 2680 N N . GLY A 1 343 ? 15.212 -0.225 -52.131 1.00 48.03 343 GLY A N 1
ATOM 2681 C CA . GLY A 1 343 ? 16.091 -1.212 -52.773 1.00 48.03 343 GLY A CA 1
ATOM 2682 C C . GLY A 1 343 ? 15.629 -1.709 -54.153 1.00 48.03 343 GLY A C 1
ATOM 2683 O O . GLY A 1 343 ? 16.419 -2.283 -54.897 1.00 48.03 343 GLY A O 1
ATOM 2684 N N . GLY A 1 344 ? 14.371 -1.468 -54.538 1.00 46.69 344 GLY A N 1
ATOM 2685 C CA . GLY A 1 344 ? 13.794 -1.953 -55.799 1.00 46.69 344 GLY A CA 1
ATOM 2686 C C . GLY A 1 344 ? 13.997 -1.054 -57.026 1.00 46.69 344 GLY A C 1
ATOM 2687 O O . GLY A 1 344 ? 13.507 -1.398 -58.101 1.00 46.69 344 GLY A O 1
ATOM 2688 N N . ARG A 1 345 ? 14.661 0.107 -56.901 1.00 49.38 345 ARG A N 1
ATOM 2689 C CA . ARG A 1 345 ? 14.689 1.130 -57.971 1.00 49.38 345 ARG A CA 1
ATOM 2690 C C . ARG A 1 345 ? 16.020 1.319 -58.711 1.00 49.38 345 ARG A C 1
ATOM 2692 O O . ARG A 1 345 ? 16.037 2.085 -59.665 1.00 49.38 345 ARG A O 1
ATOM 2699 N N . ASN A 1 346 ? 17.077 0.581 -58.360 1.00 46.69 346 ASN A N 1
ATOM 2700 C CA . ASN A 1 346 ? 18.397 0.666 -59.017 1.00 46.69 346 ASN A CA 1
ATOM 2701 C C . ASN A 1 346 ? 18.733 -0.539 -59.916 1.00 46.69 346 ASN A C 1
ATOM 2703 O O . ASN A 1 346 ? 19.895 -0.893 -60.091 1.00 46.69 346 ASN A O 1
ATOM 2707 N N . GLY A 1 347 ? 17.717 -1.176 -60.497 1.00 52.34 347 GLY A N 1
ATOM 2708 C CA . GLY A 1 347 ? 17.889 -2.233 -61.490 1.00 52.34 347 GLY A CA 1
ATOM 2709 C C . GLY A 1 347 ? 17.297 -1.840 -62.835 1.00 52.34 347 GLY A C 1
ATOM 2710 O O . GLY A 1 347 ? 16.250 -2.374 -63.197 1.00 52.34 347 GLY A O 1
ATOM 2711 N N . ARG A 1 348 ? 17.930 -0.901 -63.548 1.00 42.09 348 ARG A N 1
ATOM 2712 C CA . ARG A 1 348 ? 17.867 -0.791 -65.013 1.00 42.09 348 ARG A CA 1
ATOM 2713 C C . ARG A 1 348 ? 18.956 0.108 -65.564 1.00 42.09 348 ARG A C 1
ATOM 2715 O O . ARG A 1 348 ? 19.122 1.214 -65.009 1.00 42.09 348 ARG A O 1
#

Sequence (348 aa):
DHDDDDDDRARPPRVLTLRWCWLLEDPSWWVAFCYLVGSVGFATGALASCFARVVDDRDAYLALEVTPYVVGGVAFLVASCLLVFTSYNARYGEPGRADRRRVARRHAFLGHVGHEWQLRAAVGERGVVGVDAARAPVTDSDRSEMHTLTQAMAEARALWLANDSWTRRRRALELVGSLVMLLGVVLYKVMVFTMLARATLGDERVEWSERKENWLMFYPCVSGSAAFVASSYVLWCAANRSWRPPWFPSSTSTWIAYLSLAGSWCWSFGSARASRGFGARAASWIPGSAPGWPIPFFGFFLGSLLFTAQSLLMVHEIAENEEENARGGRGAADAEVGDVRAGGRNGR